Protein AF-A0A699R2J8-F1 (afdb_monomer)

Radius of gyration: 37.72 Å; Cα contacts (8 Å, |Δi|>4): 8; chains: 1; bounding box: 77×51×113 Å

Organism: Tanacetum cinerariifolium (NCBI:txid118510)

Sequence (198 aa):
MALGYQNPLYLKQAQKKQQSLYDGKVLLEKHDPPVVHDSEETLQLAQESRDKMKQMNKEIKPANYTKINHLSGVFVPQTALLREELYFSNNSKTANVSKSFLIPNEDLSDDTTPSVARKFLNEEAAKFVEDFKSLANEADASLAKHKALELEIERLLKVVVSQDIMIIVQNEFVVDTSDLQTELERTKERFENCIIKK

Solvent-accessible surface area (backbone atoms only — not comparable to full-atom values): 12501 Å² total; per-residue (Å²): 137,83,95,66,89,88,50,72,65,59,55,55,52,51,57,71,68,47,83,64,62,53,76,92,81,52,73,58,92,79,73,84,75,77,88,72,84,79,44,72,67,58,55,50,52,55,50,51,54,51,56,52,48,60,62,54,55,77,75,62,74,80,82,64,59,71,62,55,55,56,54,53,71,71,53,75,76,88,79,87,82,61,73,66,63,65,70,64,64,81,79,79,75,97,66,93,72,91,68,71,86,65,73,80,80,71,86,83,83,84,68,102,79,61,63,68,64,52,51,51,52,53,53,55,50,51,52,49,56,50,54,51,53,53,49,5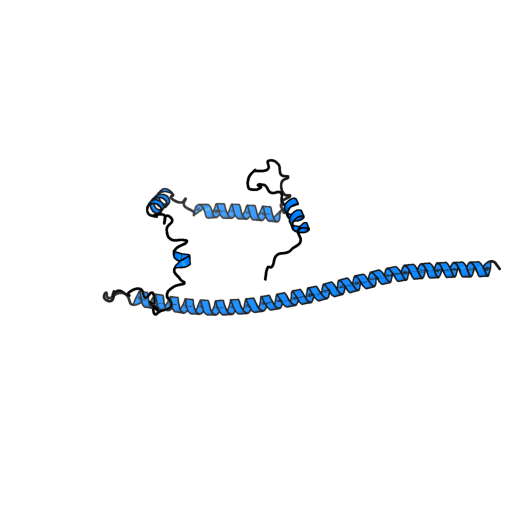0,55,50,50,54,53,51,53,53,52,52,55,54,50,52,53,50,51,54,52,49,52,55,51,51,55,54,49,52,52,52,51,52,56,51,53,53,51,54,53,55,51,51,56,51,52,53,54,50,52,53,52,49,53,53,51,54,56,58,61,74,75,110

pLDDT: mean 73.59, std 16.72, range [37.12, 98.12]

Secondary structure (DSSP, 8-state):
-------HHHHHHHHHHS--SB-SS-B-S--PPP-----HHHHHHHHHHHHHHHHHTTT-PPP-HHHHHHHHHH-----SSSSSHHHHTTSS--SS---------------S--HHHHHHHHHHHHHHHHHHHHHHHHHHHHHHHHHHHHHHHHHHHHHHHHHHHHHHHHHHHHHHHHHHHHHHHHHHHHHHHHHHT-

Mean predicted aligned error: 22.68 Å

Foldseek 3Di:
DDPDPPDVVVVVVVVVVDPPCDPPPDGDPDDDPPPDPPDPVNVVVVVVVVVVVVVCVVPDDDDDVVVVVVVVVVDDPPPDDPDVCVVPVPPPDPDDDPPDPPDPPDPPPDDDPDPPVVVVVVVVVVVVVVVVVVVVVVVVVVVVVVVVVVVVVVVVVVVVVVVVVVVVVVVVVVVVVVVVVVVVVVVVVVVVVVVVVD

Structure (mmCIF, N/CA/C/O backbone):
data_AF-A0A699R2J8-F1
#
_entry.id   AF-A0A699R2J8-F1
#
loop_
_atom_site.group_PDB
_atom_site.id
_atom_site.type_symbol
_atom_site.label_atom_id
_atom_site.label_alt_id
_atom_site.label_comp_id
_atom_site.label_asym_id
_atom_site.label_entity_id
_atom_site.label_seq_id
_atom_site.pdbx_PDB_ins_code
_atom_site.Cartn_x
_atom_site.Cartn_y
_atom_site.Cartn_z
_atom_site.occupancy
_atom_site.B_iso_or_equiv
_atom_site.auth_seq_id
_atom_site.auth_comp_id
_atom_site.auth_asym_id
_atom_site.auth_atom_id
_atom_site.pdbx_PDB_model_num
ATOM 1 N N . MET A 1 1 ? -23.052 1.026 -9.274 1.00 37.12 1 MET A N 1
ATOM 2 C CA . MET A 1 1 ? -22.683 1.007 -7.842 1.00 37.12 1 MET A CA 1
ATOM 3 C C . MET A 1 1 ? -22.103 2.367 -7.496 1.00 37.12 1 MET A C 1
ATOM 5 O O . MET A 1 1 ? -21.014 2.671 -7.957 1.00 37.12 1 MET A O 1
ATOM 9 N N . ALA A 1 2 ? -22.861 3.215 -6.800 1.00 42.09 2 ALA A N 1
ATOM 10 C CA . ALA A 1 2 ? -22.423 4.550 -6.397 1.00 42.09 2 ALA A CA 1
ATOM 11 C C . ALA A 1 2 ? -22.056 4.513 -4.908 1.00 42.09 2 ALA A C 1
ATOM 13 O O . ALA A 1 2 ? -22.933 4.423 -4.053 1.00 42.09 2 ALA A O 1
ATOM 14 N N . LEU A 1 3 ? -20.757 4.527 -4.613 1.00 53.44 3 LEU A N 1
ATOM 15 C CA . LEU A 1 3 ? -20.217 4.666 -3.261 1.00 53.44 3 LEU A CA 1
ATOM 16 C C . LEU A 1 3 ? -20.254 6.149 -2.875 1.00 53.44 3 LEU A C 1
ATOM 18 O O . LEU A 1 3 ? -19.264 6.860 -3.002 1.00 53.44 3 LEU A O 1
ATOM 22 N N . GLY A 1 4 ? -21.423 6.638 -2.472 1.00 48.03 4 GLY A N 1
ATOM 23 C CA . GLY A 1 4 ? -21.593 8.003 -1.983 1.00 48.03 4 GLY A CA 1
ATOM 24 C C . GLY A 1 4 ? -22.250 7.976 -0.617 1.00 48.03 4 GLY A C 1
ATOM 25 O O . GLY A 1 4 ? -23.439 7.691 -0.519 1.00 48.03 4 GLY A O 1
ATOM 26 N N . TYR A 1 5 ? -21.480 8.255 0.436 1.00 51.81 5 TYR A N 1
ATOM 27 C CA . TYR A 1 5 ? -21.994 8.405 1.795 1.00 51.81 5 TYR A CA 1
ATOM 28 C C . TYR A 1 5 ? -23.086 9.481 1.831 1.00 51.81 5 TYR A C 1
ATOM 30 O O . TYR A 1 5 ? -22.816 10.680 1.781 1.00 51.81 5 TYR A O 1
ATOM 38 N N . GLN A 1 6 ? -24.336 9.044 1.944 1.00 59.75 6 GLN A N 1
ATOM 39 C CA . GLN A 1 6 ? -25.495 9.909 2.087 1.00 59.75 6 GLN A CA 1
ATOM 40 C C . GLN A 1 6 ? -25.705 10.230 3.568 1.00 59.75 6 GLN A C 1
ATOM 42 O O . GLN A 1 6 ? -26.666 9.788 4.186 1.00 59.75 6 GLN A O 1
ATOM 47 N N . ASN A 1 7 ? -24.788 10.998 4.161 1.00 60.91 7 ASN A N 1
ATOM 48 C CA . ASN A 1 7 ? -25.068 11.640 5.442 1.00 60.91 7 ASN A CA 1
ATOM 49 C C . ASN A 1 7 ? -24.722 13.140 5.397 1.00 60.91 7 ASN A C 1
ATOM 51 O O . ASN A 1 7 ? -23.595 13.541 5.703 1.00 60.91 7 ASN A O 1
ATOM 55 N N . PRO A 1 8 ? -25.696 13.988 5.007 1.00 64.62 8 PRO A N 1
ATOM 56 C CA . PRO A 1 8 ? -25.512 15.431 4.846 1.00 64.62 8 PRO A CA 1
ATOM 57 C C . PRO A 1 8 ? -25.054 16.146 6.122 1.00 64.62 8 PRO A C 1
ATOM 59 O O . PRO A 1 8 ? -24.468 17.225 6.042 1.00 64.62 8 PRO A O 1
ATOM 62 N N . LEU A 1 9 ? -25.323 15.568 7.299 1.00 72.75 9 LEU A N 1
ATOM 63 C CA . LEU A 1 9 ? -24.974 16.171 8.584 1.00 72.75 9 LEU A CA 1
ATOM 64 C C . LEU A 1 9 ? -23.460 16.188 8.814 1.00 72.75 9 LEU A C 1
ATOM 66 O O . LEU A 1 9 ? -22.914 17.240 9.147 1.00 72.75 9 LEU A O 1
ATOM 70 N N . TYR A 1 10 ? -22.768 15.073 8.559 1.00 66.19 10 TYR A N 1
ATOM 71 C CA . TYR A 1 10 ? -21.314 14.997 8.736 1.00 66.19 10 TYR A CA 1
ATOM 72 C C . TYR A 1 10 ? -20.563 15.868 7.731 1.00 66.19 10 TYR A C 1
ATOM 74 O O . TYR A 1 10 ? -19.586 16.517 8.099 1.00 66.19 10 TYR A O 1
ATOM 82 N N . LEU A 1 11 ? -21.056 15.962 6.491 1.00 65.19 11 LEU A N 1
ATOM 83 C CA . LEU A 1 11 ? -20.478 16.846 5.479 1.00 65.19 11 LEU A CA 1
ATOM 84 C C . LEU A 1 11 ? -20.560 18.316 5.913 1.00 65.19 11 LEU A C 1
ATOM 86 O O . LEU A 1 11 ? -19.555 19.024 5.883 1.00 65.19 11 LEU A O 1
ATOM 90 N N . LYS A 1 12 ? -21.727 18.761 6.398 1.00 67.25 12 LYS A N 1
ATOM 91 C CA . LYS A 1 12 ? -21.898 20.130 6.912 1.00 67.25 12 LYS A CA 1
ATOM 92 C C . LYS A 1 12 ? -21.044 20.399 8.153 1.00 67.25 12 LYS A C 1
ATOM 94 O O . LYS A 1 12 ? -20.578 21.521 8.344 1.00 67.25 12 LYS A O 1
ATOM 99 N N . GLN A 1 13 ? -20.824 19.391 8.995 1.00 68.00 13 GLN A N 1
ATOM 100 C CA . GLN A 1 13 ? -19.977 19.513 10.181 1.00 68.00 13 GLN A CA 1
ATOM 101 C C . GLN A 1 13 ? -18.483 19.575 9.823 1.00 68.00 13 GLN A C 1
ATOM 103 O O . GLN A 1 13 ? -17.755 20.364 10.421 1.00 68.00 13 GLN A O 1
ATOM 108 N N . ALA A 1 14 ? -18.036 18.811 8.822 1.00 62.19 14 ALA A N 1
ATOM 109 C CA . ALA A 1 14 ? -16.673 18.866 8.296 1.00 62.19 14 ALA A CA 1
ATOM 110 C C . ALA A 1 14 ? -16.386 20.200 7.587 1.00 62.19 14 ALA A C 1
ATOM 112 O O . ALA A 1 14 ? -15.350 20.808 7.839 1.00 62.19 14 ALA A O 1
ATOM 113 N N . GLN A 1 15 ? -17.336 20.705 6.792 1.00 63.97 15 GLN A N 1
ATOM 114 C CA . GLN A 1 15 ? -17.244 22.021 6.148 1.00 63.97 15 GLN A CA 1
ATOM 115 C C . GLN A 1 15 ? -17.170 23.167 7.166 1.00 63.97 15 GLN A C 1
ATOM 117 O O . GLN A 1 15 ? -16.378 24.080 6.988 1.00 63.97 15 GLN A O 1
ATOM 122 N N . LYS A 1 16 ? -17.934 23.106 8.270 1.00 64.94 16 LYS A N 1
ATOM 123 C CA . LYS A 1 16 ? -17.818 24.086 9.368 1.00 64.94 16 LYS A CA 1
ATOM 124 C C . LYS A 1 16 ? -16.488 24.006 10.127 1.00 64.94 16 LYS A C 1
ATOM 126 O O . LYS A 1 16 ? -16.073 25.007 10.698 1.00 64.94 16 LYS A O 1
ATOM 131 N N . LYS A 1 17 ? -15.860 22.824 10.195 1.00 63.00 17 LYS A N 1
ATOM 132 C CA . LYS A 1 17 ? -14.561 22.616 10.862 1.00 63.00 17 LYS A CA 1
ATOM 133 C C . LYS A 1 17 ? -13.368 22.964 9.969 1.00 63.00 17 LYS A C 1
ATOM 135 O O . LYS A 1 17 ? -12.302 23.265 10.497 1.00 63.00 17 LYS A O 1
ATOM 140 N N . GLN A 1 18 ? -13.525 22.936 8.646 1.00 59.91 18 GLN A N 1
ATOM 141 C CA . GLN A 1 18 ? -12.534 23.489 7.732 1.00 59.91 18 GLN A CA 1
ATOM 142 C C . GLN A 1 18 ? -12.596 25.015 7.793 1.00 59.91 18 GLN A C 1
ATOM 144 O O . GLN A 1 18 ? -13.544 25.637 7.326 1.00 59.91 18 GLN A O 1
ATOM 149 N N . GLN A 1 19 ? -11.555 25.630 8.346 1.00 61.47 19 GLN A N 1
ATOM 150 C CA . GLN A 1 19 ? -11.290 27.049 8.149 1.00 61.47 19 GLN A CA 1
ATOM 151 C C . GLN A 1 19 ? -10.859 27.231 6.685 1.00 61.47 19 GLN A C 1
ATOM 153 O O . GLN A 1 19 ? -9.675 27.167 6.360 1.00 61.47 19 GLN A O 1
ATOM 158 N N . SER A 1 20 ? -11.818 27.343 5.761 1.00 62.69 20 SER A N 1
ATOM 159 C CA . SER A 1 20 ? -11.506 27.565 4.350 1.00 62.69 20 SER A CA 1
ATOM 160 C C . SER A 1 20 ? -10.882 28.952 4.202 1.00 62.69 20 SER A C 1
ATOM 162 O O . SER A 1 20 ? -11.587 29.957 4.248 1.00 62.69 20 SER A O 1
ATOM 164 N N . LEU A 1 21 ? -9.561 28.996 4.014 1.00 60.62 21 LEU A N 1
ATOM 165 C CA . LEU A 1 21 ? -8.804 30.224 3.736 1.00 60.62 21 LEU A CA 1
ATOM 166 C C . LEU A 1 21 ? -9.337 30.964 2.494 1.00 60.62 21 LEU A C 1
ATOM 168 O O . LEU A 1 21 ? -9.206 32.180 2.356 1.00 60.62 21 LEU A O 1
ATOM 172 N N . TYR A 1 22 ? -9.949 30.211 1.578 1.00 58.69 22 TYR A N 1
ATOM 173 C CA . TYR A 1 22 ? -10.472 30.697 0.314 1.00 58.69 22 TYR A CA 1
ATOM 174 C C . TYR A 1 22 ? -11.683 29.866 -0.119 1.00 58.69 22 TYR A C 1
ATOM 176 O O . TYR A 1 22 ? -11.568 28.653 -0.280 1.00 58.69 22 TYR A O 1
ATOM 184 N N . ASP A 1 23 ? -12.821 30.517 -0.361 1.00 62.88 23 ASP A N 1
ATOM 185 C CA . ASP A 1 23 ? -14.048 29.875 -0.872 1.00 62.88 23 ASP A CA 1
ATOM 186 C C . ASP A 1 23 ? -14.161 29.995 -2.407 1.00 62.88 23 ASP A C 1
ATOM 188 O O . ASP A 1 23 ? -15.216 30.253 -2.981 1.00 62.88 23 ASP A O 1
ATOM 192 N N . GLY A 1 24 ? -13.029 29.957 -3.118 1.00 61.12 24 GLY A N 1
ATOM 193 C CA . GLY A 1 24 ? -13.009 30.050 -4.586 1.00 61.12 24 GLY A CA 1
ATOM 194 C C . GLY A 1 24 ? -13.311 31.441 -5.171 1.00 61.12 24 GLY A C 1
ATOM 195 O O . GLY A 1 24 ? -13.202 31.629 -6.383 1.00 61.12 24 GLY A O 1
ATOM 196 N N . LYS A 1 25 ? -13.699 32.422 -4.342 1.00 64.81 25 LYS A N 1
ATOM 197 C CA . LYS A 1 25 ? -14.050 33.795 -4.761 1.00 64.81 25 LYS A CA 1
ATOM 198 C C . LYS A 1 25 ? -13.415 34.884 -3.895 1.00 64.81 25 LYS A C 1
ATOM 200 O O . LYS A 1 25 ? -13.012 35.910 -4.434 1.00 64.81 25 LYS A O 1
ATOM 205 N N . VAL A 1 26 ? -13.323 34.675 -2.581 1.00 59.34 26 VAL A N 1
ATOM 206 C CA . VAL A 1 26 ? -12.864 35.675 -1.604 1.00 59.34 26 VAL A CA 1
ATOM 207 C C . VAL A 1 26 ? -11.897 35.016 -0.623 1.00 59.34 26 VAL A C 1
ATOM 209 O O . VAL A 1 26 ? -12.176 33.926 -0.121 1.00 59.34 26 VAL A O 1
ATOM 212 N N . LEU A 1 27 ? -10.756 35.669 -0.382 1.00 62.38 27 LEU A N 1
ATOM 213 C CA . LEU A 1 27 ? -9.849 35.321 0.712 1.00 62.38 27 LEU A CA 1
ATOM 214 C C . LEU A 1 27 ? -10.447 35.873 2.005 1.00 62.38 27 LEU A C 1
ATOM 216 O O . LEU A 1 27 ? -10.701 37.073 2.106 1.00 62.38 27 LEU A O 1
ATOM 220 N N . LEU A 1 28 ? -10.716 34.994 2.965 1.00 66.06 28 LEU A N 1
ATOM 221 C CA . LEU A 1 28 ? -11.244 35.388 4.266 1.00 66.06 28 LEU A CA 1
ATOM 222 C C . LEU A 1 28 ? -10.084 35.939 5.111 1.00 66.06 28 LEU A C 1
ATOM 224 O O . LEU A 1 28 ? -9.069 35.288 5.329 1.00 66.06 28 LEU A O 1
ATOM 228 N N . GLU A 1 29 ? -10.213 37.197 5.528 1.00 62.25 29 GLU A N 1
ATOM 229 C CA . GLU A 1 29 ? -9.101 38.005 6.049 1.00 62.25 29 GLU A CA 1
ATOM 230 C C . GLU A 1 29 ? -8.654 37.614 7.469 1.00 62.25 29 GLU A C 1
ATOM 232 O O . GLU A 1 29 ? -7.553 37.965 7.890 1.00 62.25 29 GLU A O 1
ATOM 237 N N . LYS A 1 30 ? -9.480 36.884 8.231 1.00 61.09 30 LYS A N 1
ATOM 238 C CA . LYS A 1 30 ? -9.161 36.496 9.612 1.00 61.09 30 LYS A CA 1
ATOM 239 C C . LYS A 1 30 ? -9.516 35.040 9.871 1.00 61.09 30 LYS A C 1
ATOM 241 O O . LYS A 1 30 ? -10.689 34.678 9.917 1.00 61.09 30 LYS A O 1
ATOM 246 N N . HIS A 1 31 ? -8.481 34.239 10.086 1.00 62.41 31 HIS A N 1
ATOM 247 C CA . HIS A 1 31 ? -8.576 32.875 10.581 1.00 62.41 31 HIS A CA 1
ATOM 248 C C . HIS A 1 31 ? -7.724 32.755 11.837 1.00 62.41 31 HIS A C 1
ATOM 250 O O . HIS A 1 31 ? -6.606 33.272 11.872 1.00 62.41 31 HIS A O 1
ATOM 256 N N . ASP A 1 32 ? -8.246 32.065 12.848 1.00 62.44 32 ASP A N 1
ATOM 257 C CA . ASP A 1 32 ? -7.416 31.621 13.960 1.00 62.44 32 ASP A CA 1
ATOM 258 C C . ASP A 1 32 ? -6.380 30.643 13.397 1.00 62.44 32 ASP A C 1
ATOM 260 O O . ASP A 1 32 ? -6.782 29.693 12.718 1.00 62.44 32 ASP A O 1
ATOM 264 N N . PRO A 1 33 ? -5.070 30.862 13.621 1.00 65.31 33 PRO A N 1
ATOM 265 C CA . PRO A 1 33 ? -4.052 29.940 13.153 1.00 65.31 33 PRO A CA 1
ATOM 266 C C . PRO A 1 33 ? -4.392 28.523 13.625 1.00 65.31 33 PRO A C 1
ATOM 268 O O . PRO A 1 33 ? -4.741 28.351 14.799 1.00 65.31 33 PRO A O 1
ATOM 271 N N . PRO A 1 34 ? -4.310 27.505 12.749 1.00 64.81 34 PRO A N 1
ATOM 272 C CA . PRO A 1 34 ? -4.468 26.134 13.195 1.00 64.81 34 PRO A CA 1
ATOM 273 C C . PRO A 1 34 ?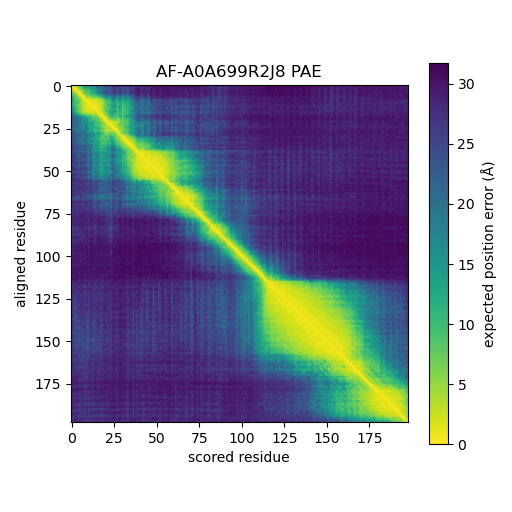 -3.460 25.887 14.317 1.00 64.81 34 PRO A C 1
ATOM 275 O O . PRO A 1 34 ? -2.294 26.269 14.205 1.00 64.81 34 PRO A O 1
ATOM 278 N N . VAL A 1 35 ? -3.918 25.284 15.414 1.00 62.59 35 VAL A N 1
ATOM 279 C CA . VAL A 1 35 ? -3.033 24.863 16.502 1.00 62.59 35 VAL A CA 1
ATOM 280 C C . VAL A 1 35 ? -2.150 23.751 15.944 1.00 62.59 35 VAL A C 1
ATOM 282 O O . VAL A 1 35 ? -2.555 22.594 15.863 1.00 62.59 35 VAL A O 1
ATOM 285 N N . VAL A 1 36 ? -0.964 24.131 15.475 1.00 64.75 36 VAL A N 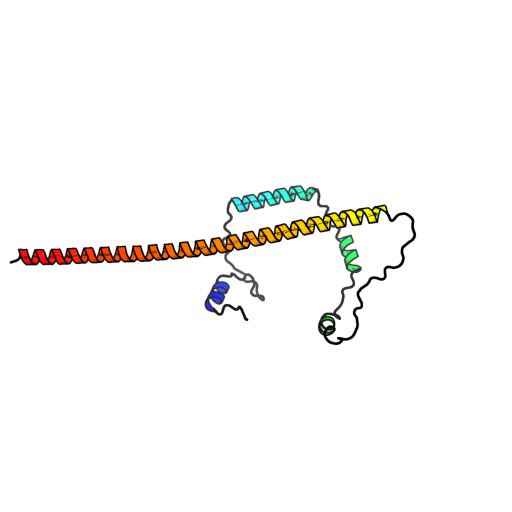1
ATOM 286 C CA . VAL A 1 36 ? 0.087 23.204 15.069 1.00 64.75 36 VAL A CA 1
ATOM 287 C C . VAL A 1 36 ? 0.833 22.822 16.338 1.00 64.75 36 VAL A C 1
ATOM 289 O O . VAL A 1 36 ? 1.400 23.672 17.022 1.00 64.75 36 VAL A O 1
ATOM 292 N N . HIS A 1 37 ? 0.774 21.544 16.700 1.00 66.25 37 HIS A N 1
ATOM 293 C CA . HIS A 1 37 ? 1.567 21.023 17.803 1.00 66.25 37 HIS A CA 1
ATOM 294 C C . HIS A 1 37 ? 3.003 20.830 17.314 1.00 66.25 37 HIS A C 1
ATOM 296 O O . HIS A 1 37 ? 3.339 19.783 16.764 1.00 66.25 37 HIS A O 1
ATOM 302 N N . ASP A 1 38 ? 3.838 21.850 17.501 1.00 65.25 38 ASP A N 1
ATOM 303 C CA . ASP A 1 38 ? 5.279 21.750 17.288 1.00 65.25 38 ASP A CA 1
ATOM 304 C C . ASP A 1 38 ? 5.876 20.895 18.412 1.00 65.25 38 ASP A C 1
ATOM 306 O O . ASP A 1 38 ? 6.263 21.395 19.469 1.00 65.25 38 ASP A O 1
ATOM 310 N N . SER A 1 39 ? 5.900 19.575 18.220 1.00 81.31 39 SER A N 1
ATOM 311 C CA . SER A 1 39 ? 6.698 18.710 19.083 1.00 81.31 39 SER A CA 1
ATOM 312 C C . SER A 1 39 ? 8.182 19.026 18.881 1.00 81.31 39 SER A C 1
ATOM 314 O O . SER A 1 39 ? 8.619 19.362 17.776 1.00 81.31 39 SER A O 1
ATOM 316 N N . GLU A 1 40 ? 8.973 18.893 19.945 1.00 83.88 40 GLU A N 1
ATOM 317 C CA . GLU A 1 40 ? 10.426 19.103 19.910 1.00 83.88 40 GLU A CA 1
ATOM 318 C C . GLU A 1 40 ? 11.098 18.265 18.806 1.00 83.88 40 GLU A C 1
ATOM 320 O O . GLU A 1 40 ? 11.947 18.763 18.066 1.00 83.88 40 GLU A O 1
ATOM 325 N N . GLU A 1 41 ? 10.613 17.037 18.601 1.00 83.88 41 GLU A N 1
ATOM 326 C CA . GLU A 1 41 ? 11.056 16.133 17.535 1.00 83.88 41 GLU A CA 1
ATOM 327 C C . GLU A 1 41 ? 10.830 16.707 16.124 1.00 83.88 41 GLU A C 1
ATOM 329 O O . GLU A 1 41 ? 11.702 16.604 15.259 1.00 83.88 41 GLU A O 1
ATOM 334 N N . THR A 1 42 ? 9.689 17.364 15.881 1.00 84.38 42 THR A N 1
ATOM 335 C CA . THR A 1 42 ? 9.366 17.963 14.573 1.00 84.38 42 THR A CA 1
ATOM 336 C C . THR A 1 42 ? 10.290 19.141 14.264 1.00 84.38 42 THR A C 1
ATOM 338 O O . THR A 1 42 ? 10.773 19.287 13.137 1.00 84.38 42 THR A O 1
ATOM 341 N N . LEU A 1 43 ? 10.581 19.967 15.274 1.00 86.69 43 LEU A N 1
ATOM 342 C CA . LEU A 1 43 ? 11.510 21.090 15.144 1.00 86.69 43 LEU A CA 1
ATOM 343 C C . LEU A 1 43 ? 12.945 20.611 14.899 1.00 86.69 43 LEU A C 1
ATOM 345 O O . LEU A 1 43 ? 13.646 21.179 14.056 1.00 86.69 43 LEU A O 1
ATOM 349 N N . GLN A 1 44 ? 13.363 19.542 15.579 1.00 89.75 44 GLN A N 1
ATOM 350 C CA . GLN A 1 44 ? 14.683 18.945 15.401 1.00 89.75 44 GLN A CA 1
ATOM 351 C C . GLN A 1 44 ? 14.861 18.375 13.986 1.00 89.75 44 GLN A C 1
ATOM 353 O O . GLN A 1 44 ? 15.855 18.685 13.325 1.00 89.75 44 GLN A O 1
ATOM 358 N N . LEU A 1 45 ? 13.871 17.634 13.476 1.00 89.50 45 LEU A N 1
ATOM 359 C CA . LEU A 1 45 ? 13.887 17.086 12.116 1.00 89.50 45 LEU A CA 1
ATOM 360 C C . LEU A 1 45 ? 13.928 18.195 11.050 1.00 89.50 45 LEU A C 1
ATOM 362 O O . LEU A 1 45 ? 14.675 18.113 10.070 1.00 89.50 45 LEU A O 1
ATOM 366 N N . ALA A 1 46 ? 13.147 19.262 11.242 1.00 88.19 46 ALA A N 1
ATOM 367 C CA . ALA A 1 46 ? 13.146 20.409 10.338 1.00 88.19 46 ALA A CA 1
ATOM 368 C C . ALA A 1 46 ? 14.516 21.109 10.301 1.00 88.19 46 ALA A C 1
ATOM 370 O O . ALA A 1 46 ? 14.972 21.532 9.232 1.00 88.19 46 ALA A O 1
ATOM 371 N N . GLN A 1 47 ? 15.186 21.215 11.452 1.00 91.69 47 GLN A N 1
ATOM 372 C CA . GLN A 1 47 ? 16.514 21.809 11.546 1.00 91.69 47 GLN A CA 1
ATOM 373 C C . GLN A 1 47 ? 17.580 20.925 10.878 1.00 91.69 47 GLN A C 1
ATOM 375 O O . GLN A 1 47 ? 18.353 21.426 10.059 1.00 91.69 47 GLN A O 1
ATOM 380 N N . GLU A 1 48 ? 17.552 19.612 11.117 1.00 94.25 48 GLU A N 1
ATOM 381 C CA . GLU A 1 48 ? 18.435 18.643 10.455 1.00 94.25 48 GLU A CA 1
ATOM 382 C C . GLU A 1 48 ? 18.280 18.691 8.925 1.00 94.25 48 GLU A C 1
ATOM 384 O O . GLU A 1 48 ? 19.266 18.783 8.188 1.00 94.25 48 GLU A O 1
ATOM 389 N N . SER A 1 49 ? 17.037 18.717 8.428 1.00 93.25 49 SER A N 1
ATOM 390 C CA . SER A 1 49 ? 16.755 18.827 6.993 1.00 93.25 49 SER A CA 1
ATOM 391 C C . SER A 1 49 ? 17.341 20.105 6.383 1.00 93.25 49 SER A C 1
ATOM 393 O O . SER A 1 49 ? 17.846 20.076 5.257 1.00 93.25 49 SER A O 1
ATOM 395 N N . ARG A 1 50 ? 17.279 21.239 7.094 1.00 91.62 50 ARG A N 1
ATOM 396 C CA . ARG A 1 50 ? 17.857 22.509 6.623 1.00 91.62 50 ARG A CA 1
ATOM 397 C C . ARG A 1 50 ? 19.375 22.447 6.549 1.00 91.62 50 ARG A C 1
ATOM 399 O O . ARG A 1 50 ? 19.950 22.937 5.576 1.00 91.62 50 ARG A O 1
ATOM 406 N N . ASP A 1 51 ? 20.021 21.857 7.546 1.00 92.12 51 ASP A N 1
ATOM 407 C CA . ASP A 1 51 ? 21.480 21.767 7.584 1.00 92.12 51 ASP A CA 1
ATOM 408 C C . ASP A 1 51 ? 22.005 20.792 6.519 1.00 92.12 51 ASP A C 1
ATOM 410 O O . ASP A 1 51 ? 22.966 21.108 5.809 1.00 92.12 51 ASP A O 1
ATOM 414 N N . LYS A 1 52 ? 21.278 19.694 6.272 1.00 89.31 52 LYS A N 1
ATOM 415 C CA . LYS A 1 52 ? 21.537 18.769 5.159 1.00 89.31 52 LYS A CA 1
ATOM 416 C C . LYS A 1 52 ? 21.370 19.440 3.791 1.00 89.31 52 LYS A C 1
ATOM 418 O O . LYS A 1 52 ? 22.226 19.291 2.919 1.00 89.31 52 LYS A O 1
ATOM 423 N N . MET A 1 53 ? 20.323 20.249 3.608 1.00 85.69 53 MET A N 1
ATOM 424 C CA . MET A 1 53 ? 20.120 21.016 2.372 1.00 85.69 53 MET A CA 1
ATOM 425 C C . MET A 1 53 ? 21.250 22.030 2.140 1.00 85.69 53 MET A C 1
ATOM 427 O O . MET A 1 53 ? 21.775 22.129 1.032 1.00 85.69 53 MET A O 1
ATOM 431 N N . LYS A 1 54 ? 21.690 22.747 3.183 1.00 85.31 54 LYS A N 1
ATOM 432 C CA . LYS A 1 54 ? 22.836 23.670 3.091 1.00 85.31 54 LYS A CA 1
ATOM 433 C C . LYS A 1 54 ? 24.136 22.959 2.712 1.00 85.31 54 LYS A C 1
ATOM 435 O O . LYS A 1 54 ? 24.944 23.538 1.988 1.00 85.31 54 LYS A O 1
ATOM 440 N N . GLN A 1 55 ? 24.342 21.727 3.178 1.00 84.25 55 GLN A N 1
ATOM 441 C CA . GLN A 1 55 ? 25.502 20.917 2.806 1.00 84.25 55 GLN A CA 1
ATOM 442 C C . GLN A 1 55 ? 25.473 20.534 1.319 1.00 84.25 55 GLN A C 1
ATOM 444 O O . GLN A 1 55 ? 26.478 20.717 0.633 1.00 84.25 55 GLN A O 1
ATOM 449 N N . MET A 1 56 ? 24.322 20.081 0.810 1.00 75.50 56 MET A N 1
ATOM 450 C CA . MET A 1 56 ? 24.148 19.703 -0.601 1.00 75.50 56 MET A CA 1
ATOM 451 C C . MET A 1 56 ? 24.174 20.901 -1.564 1.00 75.50 56 MET A C 1
ATOM 453 O O . MET A 1 56 ? 24.627 20.778 -2.701 1.00 75.50 56 MET A O 1
ATOM 457 N N . ASN A 1 57 ? 23.759 22.089 -1.114 1.00 67.81 57 ASN A N 1
ATOM 458 C CA . ASN A 1 57 ? 23.743 23.305 -1.936 1.00 67.81 57 ASN A CA 1
ATOM 459 C C . ASN A 1 57 ? 25.135 23.778 -2.398 1.00 67.81 57 ASN A C 1
ATOM 461 O O . ASN A 1 57 ? 25.215 24.638 -3.270 1.00 67.81 57 ASN A O 1
ATOM 465 N N . LYS A 1 58 ? 26.235 23.227 -1.863 1.00 69.38 58 LYS A N 1
ATOM 466 C CA . LYS A 1 58 ? 27.592 23.497 -2.373 1.00 69.38 58 LYS A CA 1
ATOM 467 C C . LYS A 1 58 ? 27.848 22.868 -3.751 1.00 69.38 58 LYS A C 1
ATOM 469 O O . LYS A 1 58 ? 28.713 23.351 -4.475 1.00 69.38 58 LYS A O 1
ATOM 474 N N . GLU A 1 59 ? 27.108 21.821 -4.119 1.00 64.00 59 GLU A N 1
ATOM 475 C CA . GLU A 1 59 ? 27.291 21.084 -5.381 1.00 64.00 59 GLU A CA 1
ATOM 476 C C . GLU A 1 59 ? 26.275 21.470 -6.469 1.00 64.00 59 GLU A C 1
ATOM 478 O O . GLU A 1 59 ? 26.502 21.224 -7.656 1.00 64.00 59 GLU A O 1
ATOM 483 N N . ILE A 1 60 ? 25.167 22.122 -6.100 1.00 73.38 60 ILE A N 1
ATOM 484 C CA . ILE A 1 60 ? 24.096 22.482 -7.034 1.00 73.38 60 ILE A CA 1
ATOM 485 C C . ILE A 1 60 ? 24.443 23.801 -7.728 1.00 73.38 60 ILE A C 1
ATOM 487 O O . ILE A 1 60 ? 24.315 24.889 -7.166 1.00 73.38 60 ILE A O 1
ATOM 491 N N . LYS A 1 61 ? 24.864 23.717 -8.992 1.00 78.25 61 LYS A N 1
ATOM 492 C CA . LYS A 1 61 ? 25.013 24.903 -9.845 1.00 78.25 61 LYS A CA 1
ATOM 493 C C . LYS A 1 61 ? 23.625 25.496 -10.137 1.00 78.25 61 LYS A C 1
ATOM 495 O O . LYS A 1 61 ? 22.719 24.735 -10.483 1.00 78.25 61 LYS A O 1
ATOM 500 N N . PRO A 1 62 ? 23.442 26.827 -10.055 1.00 78.00 62 PRO A N 1
ATOM 501 C CA . PRO A 1 62 ? 22.170 27.451 -10.396 1.00 78.00 62 PRO A CA 1
ATOM 502 C C . PRO A 1 62 ? 21.803 27.152 -11.854 1.00 78.00 62 PRO A C 1
ATOM 504 O O . PRO A 1 62 ? 22.650 27.216 -12.751 1.00 78.00 62 PRO A O 1
ATOM 507 N N . ALA A 1 63 ? 20.534 26.812 -12.089 1.00 81.94 63 ALA A N 1
ATOM 508 C CA . ALA A 1 63 ? 20.031 26.516 -13.424 1.00 81.94 63 ALA A CA 1
ATOM 509 C C . ALA A 1 63 ? 20.198 27.734 -14.351 1.00 81.94 63 ALA A C 1
ATOM 511 O O . ALA A 1 63 ? 19.846 28.861 -14.000 1.00 81.94 63 ALA A O 1
ATOM 512 N N . ASN A 1 64 ? 20.733 27.512 -15.555 1.00 86.38 64 ASN A N 1
ATOM 513 C CA . ASN A 1 64 ? 20.882 28.565 -16.557 1.00 86.38 64 ASN A CA 1
ATOM 514 C C . ASN A 1 64 ? 19.564 28.732 -17.327 1.00 86.38 64 ASN A C 1
ATOM 516 O O . ASN A 1 64 ? 19.323 28.066 -18.337 1.00 86.38 64 ASN A O 1
ATOM 520 N N . TYR A 1 65 ? 18.721 29.640 -16.842 1.00 75.88 65 TYR A N 1
ATOM 521 C CA . TYR A 1 65 ? 17.418 29.927 -17.439 1.00 75.88 65 TYR A CA 1
ATOM 522 C C . TYR A 1 65 ? 17.503 30.474 -18.870 1.00 75.88 65 TYR A C 1
ATOM 524 O O . TYR A 1 65 ? 16.574 30.274 -19.643 1.00 75.88 65 TYR A O 1
ATOM 532 N N . THR A 1 66 ? 18.625 31.072 -19.284 1.00 83.38 66 THR A N 1
ATOM 533 C CA . THR A 1 66 ? 18.827 31.520 -20.673 1.00 83.38 66 THR A CA 1
ATOM 534 C C . THR A 1 66 ? 18.801 30.346 -21.654 1.00 83.38 66 THR A C 1
ATOM 536 O O . THR A 1 66 ? 18.183 30.439 -22.711 1.00 83.38 66 THR A O 1
ATOM 539 N N . LYS A 1 67 ? 19.414 29.209 -21.294 1.00 79.38 67 LYS A N 1
ATOM 540 C CA . LYS A 1 67 ? 19.389 27.987 -22.120 1.00 79.38 67 LYS A CA 1
ATOM 541 C C . LYS A 1 67 ? 18.011 27.324 -22.129 1.00 79.38 67 LYS A C 1
ATOM 543 O O . LYS A 1 67 ? 17.556 26.886 -23.180 1.00 79.38 67 LYS A O 1
ATOM 548 N N . ILE A 1 68 ? 17.346 27.279 -20.973 1.00 79.31 68 ILE A N 1
ATOM 549 C CA . ILE A 1 68 ? 16.007 26.683 -20.827 1.00 79.31 68 ILE A CA 1
ATOM 550 C C . ILE A 1 68 ? 14.976 27.472 -21.647 1.00 79.31 68 ILE A C 1
ATOM 552 O O . ILE A 1 68 ? 14.188 26.883 -22.381 1.00 79.31 68 ILE A O 1
ATOM 556 N N . ASN A 1 69 ? 15.039 28.803 -21.598 1.00 75.56 69 ASN A N 1
ATOM 557 C CA . ASN A 1 69 ? 14.132 29.674 -22.345 1.00 75.56 69 ASN A CA 1
ATOM 558 C C . ASN A 1 69 ? 14.392 29.645 -23.861 1.00 75.56 69 ASN A C 1
ATOM 560 O O . ASN A 1 69 ? 13.475 29.856 -24.647 1.00 75.56 69 ASN A O 1
ATOM 564 N N . HIS A 1 70 ? 15.622 29.350 -24.297 1.00 77.12 70 HIS A N 1
ATOM 565 C CA . HIS A 1 70 ? 15.897 29.126 -25.718 1.00 77.12 70 HIS A CA 1
ATOM 566 C C . HIS A 1 70 ? 15.258 27.813 -26.216 1.00 77.12 70 HIS A C 1
ATOM 568 O O . HIS A 1 70 ? 14.761 27.758 -27.340 1.00 77.12 70 HIS A O 1
ATOM 574 N N . LEU A 1 71 ? 15.238 26.762 -25.390 1.00 74.88 71 LEU A N 1
ATOM 575 C CA . LEU A 1 71 ? 14.628 25.470 -25.729 1.00 74.88 71 LEU A CA 1
ATOM 576 C C . LEU A 1 71 ? 13.096 25.541 -25.794 1.00 74.88 71 LEU A C 1
ATOM 578 O O . LEU A 1 71 ? 12.496 24.894 -26.650 1.00 74.88 71 LEU A O 1
ATOM 582 N N . SER A 1 72 ? 12.454 26.352 -24.948 1.00 67.75 72 SER A N 1
ATOM 583 C CA . SER A 1 72 ? 10.996 26.528 -24.988 1.00 67.75 72 SER A CA 1
ATOM 584 C C . SER A 1 72 ? 10.508 27.283 -26.229 1.00 67.75 72 SER A C 1
ATOM 586 O O . SER A 1 72 ? 9.391 27.039 -26.670 1.00 67.75 72 SER A O 1
ATOM 588 N N . GLY A 1 73 ? 11.344 28.126 -26.849 1.00 64.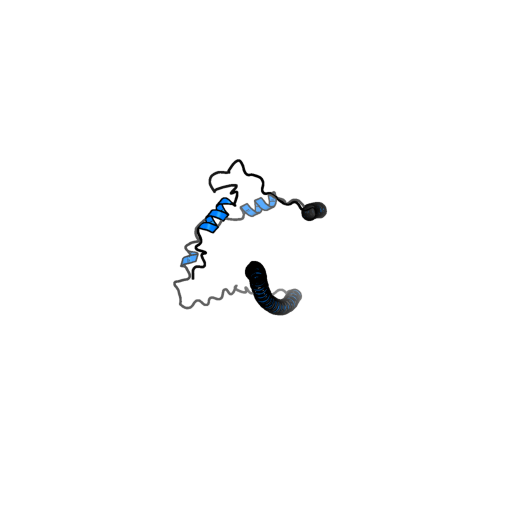69 73 GLY A N 1
ATOM 589 C CA . GLY A 1 73 ? 11.043 28.760 -28.140 1.00 64.69 73 GLY A CA 1
ATOM 590 C C . GLY A 1 73 ? 11.073 27.802 -29.341 1.00 64.69 73 GLY A C 1
ATOM 591 O O . GLY A 1 73 ? 10.466 28.093 -30.366 1.00 64.69 73 GLY A O 1
ATOM 592 N N . VAL A 1 74 ? 11.748 26.650 -29.216 1.00 65.69 74 VAL A N 1
ATOM 593 C CA . VAL A 1 74 ? 11.721 25.554 -30.210 1.00 65.69 74 VAL A CA 1
ATOM 594 C C . VAL A 1 74 ? 10.457 24.702 -30.050 1.00 65.69 74 VAL A C 1
ATOM 596 O O . VAL A 1 74 ? 10.052 23.985 -30.965 1.00 65.69 74 VAL A O 1
ATOM 599 N N . PHE A 1 75 ? 9.809 24.788 -28.888 1.00 67.56 75 PHE A N 1
ATOM 600 C CA . PHE A 1 75 ? 8.591 24.054 -28.604 1.00 67.56 75 PHE A CA 1
ATOM 601 C C . PHE A 1 75 ? 7.399 24.777 -29.233 1.00 67.56 75 PHE A C 1
ATOM 603 O O . PHE A 1 75 ? 6.883 25.755 -28.700 1.00 67.56 75 PHE A O 1
ATOM 610 N N . VAL A 1 76 ? 6.952 24.282 -30.387 1.00 67.56 76 VAL A N 1
ATOM 611 C CA . VAL A 1 76 ? 5.669 24.676 -30.975 1.00 67.56 76 VAL A CA 1
ATOM 612 C C . VAL A 1 76 ? 4.566 24.160 -30.044 1.00 67.56 76 VAL A C 1
ATOM 614 O O . VAL A 1 76 ? 4.438 22.941 -29.894 1.00 67.56 76 VAL A O 1
ATOM 617 N N . PRO A 1 77 ? 3.758 25.022 -29.396 1.00 58.50 77 PRO A N 1
ATOM 618 C CA . PRO A 1 77 ? 2.602 24.540 -28.660 1.00 58.50 77 PRO A CA 1
ATOM 619 C C . PRO A 1 77 ? 1.670 23.870 -29.669 1.00 58.50 77 PRO A C 1
ATOM 621 O O . PRO A 1 77 ? 1.311 24.485 -30.672 1.00 58.50 77 PRO A O 1
ATOM 624 N N . GLN A 1 78 ? 1.270 22.622 -29.425 1.00 55.78 78 GLN A N 1
ATOM 625 C CA . GLN A 1 78 ? 0.163 22.020 -30.166 1.00 55.78 78 GLN A CA 1
ATOM 626 C C . GLN A 1 78 ? -1.108 22.800 -29.820 1.00 55.78 78 GLN A C 1
ATOM 628 O O . GLN A 1 78 ? -1.790 22.529 -28.831 1.00 55.78 78 GLN A O 1
ATOM 633 N N . THR A 1 79 ? -1.400 23.830 -30.607 1.00 55.41 79 THR A N 1
ATOM 634 C CA . THR A 1 79 ? -2.621 24.612 -30.494 1.00 55.41 79 THR A CA 1
ATOM 635 C C . THR A 1 79 ? -3.797 23.789 -31.027 1.00 55.41 79 THR A C 1
ATOM 637 O O . THR A 1 79 ? -4.006 23.622 -32.222 1.00 55.41 79 THR A O 1
ATOM 640 N N . ALA A 1 80 ? -4.582 23.276 -30.082 1.00 53.97 80 ALA A N 1
ATOM 641 C CA . ALA A 1 80 ? -6.045 23.214 -30.124 1.00 53.97 80 ALA A CA 1
ATOM 642 C C . ALA A 1 80 ? -6.796 22.298 -31.122 1.00 53.97 80 ALA A C 1
ATOM 644 O O . ALA A 1 80 ? -8.020 22.352 -31.100 1.00 53.97 80 ALA A O 1
ATOM 645 N N . LEU A 1 81 ? -6.170 21.423 -31.920 1.00 54.41 81 LEU A N 1
ATOM 646 C CA . LEU A 1 81 ? -6.922 20.599 -32.900 1.00 54.41 81 LEU A CA 1
ATOM 647 C C . LEU A 1 81 ? -6.891 19.071 -32.718 1.00 54.41 81 LEU A C 1
ATOM 649 O O . LEU A 1 81 ? -7.081 18.361 -33.691 1.00 54.41 81 LEU A O 1
ATOM 653 N N . LEU A 1 82 ? -6.675 18.513 -31.519 1.00 57.97 82 LEU A N 1
ATOM 654 C CA . LEU A 1 82 ? -6.574 17.041 -31.385 1.00 57.97 82 LEU A CA 1
ATOM 655 C C . LEU A 1 82 ? -7.106 16.432 -30.073 1.00 57.97 82 LEU A C 1
ATOM 657 O O . LEU A 1 82 ? -6.738 15.308 -29.747 1.00 57.97 82 LEU A O 1
ATOM 661 N N . ARG A 1 83 ? -7.958 17.108 -29.284 1.00 53.56 83 ARG A N 1
ATOM 662 C CA . ARG A 1 83 ? -8.510 16.474 -28.059 1.00 53.56 83 ARG A CA 1
ATOM 663 C C . ARG A 1 83 ? -9.852 15.773 -28.274 1.00 53.56 83 ARG A C 1
ATOM 665 O O . ARG A 1 83 ? -10.048 14.694 -27.728 1.00 53.56 83 ARG A O 1
ATOM 672 N N . GLU A 1 84 ? -10.747 16.347 -29.075 1.00 54.06 84 GLU A N 1
ATOM 673 C CA . GLU A 1 84 ? -12.055 15.739 -29.368 1.00 54.06 84 GLU A CA 1
ATOM 674 C C . GLU A 1 84 ? -11.993 14.773 -30.561 1.00 54.06 84 GLU A C 1
ATOM 676 O O . GLU A 1 84 ? -12.538 13.676 -30.476 1.00 54.06 84 GLU A O 1
ATOM 681 N N . GLU A 1 85 ? -11.243 15.088 -31.625 1.00 56.47 85 GLU A N 1
ATOM 682 C CA . GLU A 1 85 ? -11.109 14.191 -32.790 1.00 56.47 85 GLU A CA 1
ATOM 683 C C . GLU A 1 85 ? -10.436 12.849 -32.445 1.00 56.47 85 GLU A C 1
ATOM 685 O O . GLU A 1 85 ? -10.842 11.793 -32.932 1.00 56.47 85 GLU A O 1
ATOM 690 N N . LEU A 1 86 ? -9.460 12.864 -31.532 1.00 56.97 86 LEU A N 1
ATOM 691 C CA . LEU A 1 86 ? -8.745 11.665 -31.073 1.00 56.97 86 LEU A CA 1
ATOM 692 C C . LEU A 1 86 ? -9.639 10.765 -30.198 1.00 56.97 86 LEU A C 1
ATOM 694 O O . LEU A 1 86 ? -9.451 9.550 -30.160 1.00 56.97 86 LEU A O 1
ATOM 698 N N . TYR A 1 87 ? -10.649 11.344 -29.538 1.00 54.81 87 TYR A N 1
ATOM 699 C CA . TYR A 1 87 ? -11.602 10.607 -28.705 1.00 54.81 87 TYR A CA 1
ATOM 700 C C . TYR A 1 87 ? -12.637 9.835 -29.543 1.00 54.81 87 TYR A C 1
ATOM 702 O O . TYR A 1 87 ? -13.047 8.743 -29.155 1.00 54.81 87 TYR A O 1
ATOM 710 N N . PHE A 1 88 ? -13.021 10.353 -30.719 1.00 47.31 88 PHE A N 1
ATOM 711 C CA . PHE A 1 88 ? -14.022 9.728 -31.599 1.00 47.31 88 PHE A CA 1
ATOM 712 C C . PHE A 1 88 ? -13.438 8.855 -32.727 1.00 47.31 88 PHE A C 1
ATOM 714 O O . PHE A 1 88 ? -14.175 8.086 -33.347 1.00 47.31 88 PHE A O 1
ATOM 721 N N . SER A 1 89 ? -12.126 8.911 -32.988 1.00 54.12 89 SER A N 1
ATOM 722 C CA . SER A 1 89 ? -11.499 8.186 -34.109 1.00 54.12 89 SER A CA 1
ATOM 723 C C . SER A 1 89 ? -11.384 6.662 -33.925 1.00 54.12 89 SER A C 1
ATOM 725 O O . SER A 1 89 ? -11.098 5.962 -34.896 1.00 54.12 89 SER A O 1
ATOM 727 N N . ASN A 1 90 ? -11.609 6.111 -32.728 1.00 55.50 90 ASN A N 1
ATOM 728 C CA . ASN A 1 90 ? -11.311 4.696 -32.449 1.00 55.50 90 ASN A CA 1
ATOM 729 C C . ASN A 1 90 ? -12.503 3.737 -32.606 1.00 55.50 90 ASN A C 1
ATOM 731 O O . ASN A 1 90 ? -12.359 2.538 -32.376 1.00 55.50 90 ASN A O 1
ATOM 735 N N . ASN A 1 91 ? -13.671 4.231 -33.031 1.00 48.19 91 ASN A N 1
ATOM 736 C CA . ASN A 1 91 ? -14.912 3.451 -32.931 1.00 48.19 91 ASN A CA 1
ATOM 737 C C . ASN A 1 91 ? -15.500 3.062 -34.298 1.00 48.19 91 ASN A C 1
ATOM 739 O O . ASN A 1 91 ? -16.495 2.344 -34.352 1.00 48.19 91 ASN A O 1
ATOM 743 N N . SER A 1 92 ? -14.905 3.505 -35.412 1.00 54.25 92 SER A N 1
ATOM 744 C CA . SER A 1 92 ? -15.373 3.155 -36.760 1.00 54.25 92 SER A CA 1
ATOM 745 C C . SER A 1 92 ? -14.221 2.776 -37.690 1.00 54.25 92 SER A C 1
ATOM 747 O O . SER A 1 92 ? -13.804 3.559 -38.536 1.00 54.25 92 SER A O 1
ATOM 749 N N . LYS A 1 93 ? -13.702 1.552 -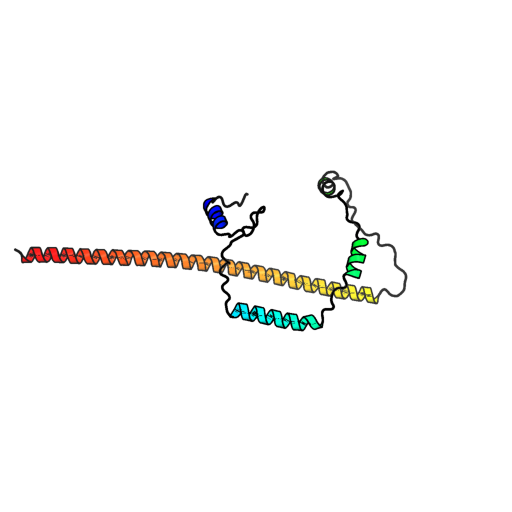37.519 1.00 47.62 93 LYS A N 1
ATOM 750 C CA . LYS A 1 93 ? -13.182 0.672 -38.591 1.00 47.62 93 LYS A CA 1
ATOM 751 C C . LYS A 1 93 ? -12.629 -0.622 -37.989 1.00 47.62 93 LYS A C 1
ATOM 753 O O . LYS A 1 93 ? -11.430 -0.841 -37.872 1.00 47.62 93 LYS A O 1
ATOM 758 N N . THR A 1 94 ? -13.544 -1.518 -37.644 1.00 48.09 94 THR A N 1
ATOM 759 C CA . THR A 1 94 ? -13.298 -2.960 -37.575 1.00 48.09 94 THR A CA 1
ATOM 760 C C . THR A 1 94 ? -13.266 -3.528 -38.993 1.00 48.09 94 THR A C 1
ATOM 762 O O . THR A 1 94 ? -14.237 -4.090 -39.483 1.00 48.09 94 THR A O 1
ATOM 765 N N . ALA A 1 95 ? -12.138 -3.360 -39.673 1.00 44.41 95 ALA A N 1
ATOM 766 C CA . ALA A 1 95 ? -11.702 -4.245 -40.744 1.00 44.41 95 ALA A CA 1
ATOM 767 C C . ALA A 1 95 ? -10.193 -4.042 -40.918 1.00 44.41 95 ALA A C 1
ATOM 769 O O . ALA A 1 95 ? -9.728 -2.924 -41.110 1.00 44.41 95 ALA A O 1
ATOM 770 N N . ASN A 1 96 ? -9.448 -5.137 -40.761 1.00 53.22 96 ASN A N 1
ATOM 771 C CA . ASN A 1 96 ? -8.109 -5.384 -41.300 1.00 53.22 96 ASN A CA 1
ATOM 772 C C . ASN A 1 96 ? -7.057 -4.255 -41.282 1.00 53.22 96 ASN A C 1
ATOM 774 O O . ASN A 1 96 ? -6.473 -3.949 -42.316 1.00 53.22 96 ASN A O 1
ATOM 778 N N . VAL A 1 97 ? -6.669 -3.742 -40.112 1.00 39.75 97 VAL A N 1
ATOM 779 C CA . VAL A 1 97 ? -5.354 -3.087 -39.984 1.00 39.75 97 VAL A CA 1
ATOM 780 C C . VAL A 1 97 ? -4.683 -3.504 -38.680 1.00 39.75 97 VAL A C 1
ATOM 782 O O . VAL A 1 97 ? -4.475 -2.717 -37.765 1.00 39.75 97 VAL A O 1
ATOM 785 N N . SER A 1 98 ? -4.240 -4.758 -38.625 1.00 48.75 98 SER A N 1
ATOM 786 C CA . SER A 1 98 ? -3.026 -5.089 -37.877 1.00 48.75 98 SER A CA 1
ATOM 787 C C . SER A 1 98 ? -1.822 -4.495 -38.625 1.00 48.75 98 SER A C 1
ATOM 789 O O . SER A 1 98 ? -0.958 -5.226 -39.094 1.00 48.75 98 SER A O 1
ATOM 791 N N . LYS A 1 99 ? -1.755 -3.163 -38.781 1.00 50.31 99 LYS A N 1
ATOM 792 C CA . LYS A 1 99 ? -0.458 -2.502 -38.952 1.00 50.31 99 LYS A CA 1
ATOM 793 C C . LYS A 1 99 ? 0.111 -2.402 -37.557 1.00 50.31 99 LYS A C 1
ATOM 795 O O . LYS A 1 99 ? -0.081 -1.424 -36.843 1.00 50.31 99 LYS A O 1
ATOM 800 N N . SER A 1 100 ? 0.784 -3.477 -37.173 1.00 44.59 100 SER A N 1
ATOM 801 C CA . SER A 1 100 ? 1.918 -3.380 -36.276 1.00 44.59 100 SER A CA 1
ATOM 802 C C . SER A 1 100 ? 2.694 -2.115 -36.642 1.00 44.59 100 SER A C 1
ATOM 804 O O . SER A 1 100 ? 3.112 -1.960 -37.792 1.00 44.59 100 SER A O 1
ATOM 806 N N . PHE A 1 101 ? 2.848 -1.211 -35.681 1.00 41.28 101 PHE A N 1
ATOM 807 C CA . PHE A 1 101 ? 3.846 -0.151 -35.715 1.00 41.28 101 PHE A CA 1
ATOM 808 C C . PHE A 1 101 ? 5.229 -0.816 -35.694 1.00 41.28 101 PHE A C 1
ATOM 810 O O . PHE A 1 101 ? 5.929 -0.811 -34.689 1.00 41.28 101 PHE A O 1
ATOM 817 N N . LEU A 1 102 ? 5.591 -1.478 -36.791 1.00 46.41 102 LEU A N 1
ATOM 818 C CA . LEU A 1 102 ? 6.966 -1.818 -37.074 1.00 46.41 102 LEU A CA 1
ATOM 819 C C . LEU A 1 102 ? 7.554 -0.549 -37.662 1.00 46.41 102 LEU A C 1
ATOM 821 O O . LEU A 1 102 ? 7.255 -0.165 -38.793 1.00 46.41 102 LEU A O 1
ATOM 825 N N . ILE A 1 103 ? 8.340 0.123 -36.827 1.00 48.16 103 ILE A N 1
ATOM 826 C CA . ILE A 1 103 ? 9.441 0.975 -37.263 1.00 48.16 103 ILE A CA 1
ATOM 827 C C . ILE A 1 103 ? 10.064 0.283 -38.487 1.00 48.16 103 ILE A C 1
ATOM 829 O O . ILE A 1 103 ? 10.381 -0.908 -38.383 1.00 48.16 103 ILE A O 1
ATOM 833 N N . PRO A 1 104 ? 10.195 0.946 -39.650 1.00 40.81 104 PRO A N 1
ATOM 834 C CA . PRO A 1 104 ? 11.026 0.405 -40.706 1.00 40.81 104 PRO A CA 1
ATOM 835 C C . PRO A 1 104 ? 12.415 0.272 -40.091 1.00 40.81 104 PRO A C 1
ATOM 837 O O . PRO A 1 104 ? 13.035 1.275 -39.743 1.00 40.81 104 PRO A O 1
ATOM 840 N N . ASN A 1 105 ? 12.868 -0.960 -39.870 1.00 47.97 105 ASN A N 1
ATOM 841 C CA . ASN A 1 105 ? 14.283 -1.209 -39.671 1.00 47.97 105 ASN A CA 1
ATOM 842 C C . ASN A 1 105 ? 14.928 -0.842 -41.008 1.00 47.97 105 ASN A C 1
ATOM 844 O O . ASN A 1 105 ? 14.999 -1.673 -41.907 1.00 47.97 105 ASN A O 1
ATOM 848 N N . GLU A 1 106 ? 15.262 0.436 -41.179 1.00 48.62 106 GLU A N 1
ATOM 849 C CA . GLU A 1 106 ? 16.139 0.873 -42.250 1.00 48.62 106 GLU A CA 1
ATOM 850 C C . GLU A 1 106 ? 17.455 0.113 -42.085 1.00 48.62 106 GLU A C 1
ATOM 852 O O . GLU A 1 106 ? 18.049 0.086 -41.003 1.00 48.62 106 GLU A O 1
ATOM 857 N N . ASP A 1 107 ? 17.846 -0.555 -43.167 1.00 50.94 107 ASP A N 1
ATOM 858 C CA . ASP A 1 107 ? 19.067 -1.328 -43.348 1.00 50.94 107 ASP A CA 1
ATOM 859 C C . ASP A 1 107 ? 20.328 -0.485 -43.084 1.00 50.94 107 ASP A C 1
AT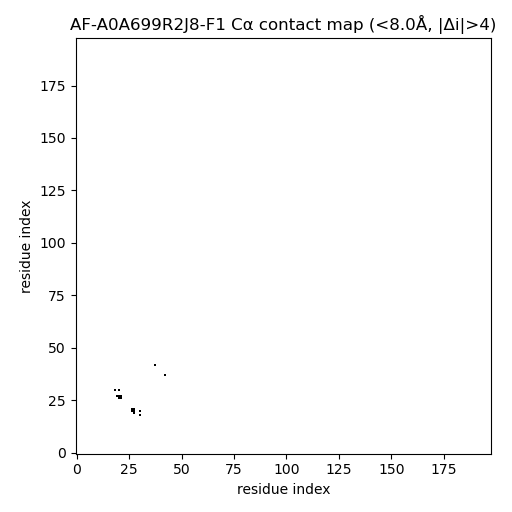OM 861 O O . ASP A 1 107 ? 21.042 -0.080 -43.997 1.00 50.94 107 ASP A O 1
ATOM 865 N N . LEU A 1 108 ? 20.658 -0.251 -41.815 1.00 51.53 108 LEU A N 1
ATOM 866 C CA . LEU A 1 108 ? 21.997 0.155 -41.385 1.00 51.53 108 LEU A CA 1
ATOM 867 C C . LEU A 1 108 ? 22.767 -1.084 -40.914 1.00 51.53 108 LEU A C 1
ATOM 869 O O . LEU A 1 108 ? 23.193 -1.202 -39.765 1.00 51.53 108 LEU A O 1
ATOM 873 N N . SER A 1 109 ? 22.922 -2.033 -41.836 1.00 61.62 109 SER A N 1
ATOM 874 C CA . SER A 1 109 ? 23.954 -3.064 -41.787 1.00 61.62 109 SER A CA 1
ATOM 875 C C . SER A 1 109 ? 24.971 -2.739 -42.868 1.00 61.62 109 SER A C 1
ATOM 877 O O . SER A 1 109 ? 24.751 -3.085 -44.018 1.00 61.62 109 SER A O 1
ATOM 879 N N . ASP A 1 110 ? 26.027 -2.022 -42.490 1.00 52.03 110 ASP A N 1
ATOM 880 C CA . ASP A 1 110 ? 27.410 -2.292 -42.904 1.00 52.03 110 ASP A CA 1
ATOM 881 C C . ASP A 1 110 ? 28.311 -1.156 -42.406 1.00 52.03 110 ASP A C 1
ATOM 883 O O . ASP A 1 110 ? 28.658 -0.233 -43.134 1.00 52.03 110 ASP A O 1
ATOM 887 N N . ASP A 1 111 ? 28.720 -1.234 -41.138 1.00 45.78 111 ASP A N 1
ATOM 888 C CA . ASP A 1 111 ? 30.103 -0.890 -40.824 1.00 45.78 111 ASP A CA 1
ATOM 889 C C . ASP A 1 111 ? 30.604 -1.722 -39.640 1.00 45.78 111 ASP A C 1
ATOM 891 O O . ASP A 1 111 ? 29.874 -2.053 -38.702 1.00 45.78 111 ASP A O 1
ATOM 895 N N . THR A 1 112 ? 31.866 -2.114 -39.712 1.00 55.19 112 THR A N 1
ATOM 896 C CA . THR A 1 112 ? 32.483 -3.272 -39.049 1.00 55.19 112 THR A CA 1
ATOM 897 C C . THR A 1 112 ? 32.761 -3.063 -37.546 1.00 55.19 112 THR A C 1
ATOM 899 O O . THR A 1 112 ? 33.604 -3.727 -36.954 1.00 55.19 112 THR A O 1
ATOM 902 N N . THR A 1 113 ? 31.997 -2.210 -36.851 1.00 59.28 113 THR A N 1
ATOM 903 C CA . THR A 1 113 ? 32.045 -2.114 -35.375 1.00 59.28 113 THR A CA 1
ATOM 904 C C . THR A 1 113 ? 30.664 -2.032 -34.677 1.00 59.28 113 THR A C 1
ATOM 906 O O . THR A 1 113 ? 30.392 -1.042 -34.004 1.00 59.28 113 THR A O 1
ATOM 909 N N . PRO A 1 114 ? 29.784 -3.068 -34.725 1.00 54.41 114 PRO A N 1
ATOM 910 C CA . PRO A 1 114 ? 28.564 -3.101 -33.900 1.00 54.41 114 PRO A CA 1
ATOM 911 C C . PRO A 1 114 ? 28.422 -4.371 -33.031 1.00 54.41 114 PRO A C 1
ATOM 913 O O . PRO A 1 114 ? 27.343 -4.644 -32.506 1.00 54.41 114 PRO A O 1
ATOM 916 N N . SER A 1 115 ? 29.468 -5.194 -32.896 1.00 64.62 115 SER A N 1
ATOM 917 C CA . SER A 1 115 ? 29.402 -6.475 -32.163 1.00 64.62 115 SER A CA 1
ATOM 918 C C . SER A 1 115 ? 29.471 -6.295 -30.640 1.00 64.62 115 SER A C 1
ATOM 920 O O . SER A 1 115 ? 28.649 -6.842 -29.905 1.00 64.62 115 SER A O 1
ATOM 922 N N . VAL A 1 116 ? 30.400 -5.461 -30.157 1.00 70.12 116 VAL A N 1
ATOM 923 C CA . VAL A 1 116 ? 30.645 -5.286 -28.714 1.00 70.12 116 VAL A CA 1
ATOM 924 C C . VAL A 1 116 ? 29.466 -4.597 -28.023 1.00 70.12 116 VAL A C 1
ATOM 926 O O . VAL A 1 116 ? 29.001 -5.072 -26.990 1.00 70.12 116 VAL A O 1
ATOM 929 N N . ALA A 1 117 ? 28.924 -3.533 -28.626 1.00 75.75 117 ALA A N 1
ATOM 930 C CA . ALA A 1 117 ? 27.787 -2.798 -28.070 1.00 75.75 117 ALA A CA 1
ATOM 931 C C . ALA A 1 117 ? 26.506 -3.648 -28.016 1.00 75.75 117 ALA A C 1
ATOM 933 O O . ALA A 1 117 ? 25.805 -3.641 -27.009 1.00 75.75 117 ALA A O 1
ATOM 934 N N . ARG A 1 118 ? 26.220 -4.441 -29.061 1.00 80.00 118 ARG A N 1
ATOM 935 C CA . ARG A 1 118 ? 25.057 -5.346 -29.069 1.00 80.00 118 ARG A CA 1
ATOM 936 C C . ARG A 1 118 ? 25.186 -6.464 -28.039 1.00 80.00 118 ARG A C 1
ATOM 938 O O . ARG A 1 118 ? 24.209 -6.788 -27.372 1.00 80.00 118 ARG A O 1
ATOM 945 N N . LYS A 1 119 ? 26.386 -7.029 -27.876 1.00 84.88 119 LYS A N 1
ATOM 946 C CA . LYS A 1 119 ? 26.646 -8.047 -26.851 1.00 84.88 119 LYS A CA 1
ATOM 947 C C . LYS A 1 119 ? 26.419 -7.491 -25.441 1.00 84.88 119 LYS A C 1
ATOM 949 O O . LYS A 1 119 ? 25.736 -8.135 -24.656 1.00 84.88 119 LYS A O 1
ATOM 954 N N . PHE A 1 120 ? 26.919 -6.285 -25.170 1.00 86.62 120 PHE A N 1
ATOM 955 C CA . PHE A 1 120 ? 26.731 -5.602 -23.889 1.00 86.62 120 PHE A CA 1
ATOM 956 C C . PHE A 1 120 ? 25.251 -5.317 -23.589 1.00 86.62 120 PHE A C 1
ATOM 958 O O . PHE A 1 120 ? 24.770 -5.624 -22.504 1.00 86.62 120 PHE A O 1
ATOM 965 N N . LEU A 1 121 ? 24.501 -4.801 -24.569 1.00 89.19 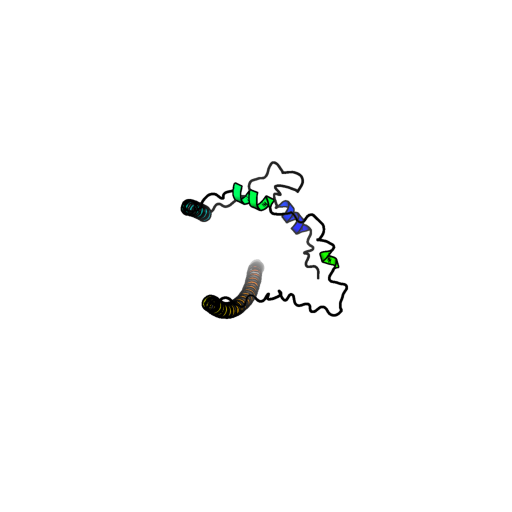121 LEU A N 1
ATOM 966 C CA . LEU A 1 121 ? 23.068 -4.537 -24.405 1.00 89.19 121 LEU A CA 1
ATOM 967 C C . LEU A 1 121 ? 22.258 -5.810 -24.128 1.00 89.19 121 LEU A C 1
ATOM 969 O O . LEU A 1 121 ? 21.334 -5.776 -23.323 1.00 89.19 121 LEU A O 1
ATOM 973 N N . ASN A 1 122 ? 22.603 -6.930 -24.765 1.00 89.06 122 ASN A N 1
ATOM 974 C CA . ASN A 1 122 ? 21.919 -8.202 -24.525 1.00 89.06 122 ASN A CA 1
ATOM 975 C C . ASN A 1 122 ? 22.213 -8.771 -23.128 1.00 89.06 122 ASN A C 1
ATOM 977 O O . ASN A 1 122 ? 21.330 -9.373 -22.521 1.00 89.06 122 ASN A O 1
ATOM 981 N N . GLU A 1 123 ? 23.431 -8.581 -22.620 1.00 92.44 123 GLU A N 1
ATOM 982 C CA . GLU A 1 123 ? 23.827 -9.001 -21.272 1.00 92.44 123 GLU A CA 1
ATOM 983 C C . GLU A 1 123 ? 23.113 -8.171 -20.193 1.00 92.44 123 GLU A C 1
ATOM 985 O O . GLU A 1 123 ? 22.497 -8.735 -19.288 1.00 92.44 123 GLU A O 1
ATOM 990 N N . GLU A 1 124 ? 23.075 -6.845 -20.355 1.00 92.50 124 GLU A N 1
ATOM 991 C CA . GLU A 1 124 ? 22.300 -5.946 -19.486 1.00 92.50 124 GLU A CA 1
ATOM 992 C C . GLU A 1 124 ? 20.792 -6.234 -19.549 1.00 92.50 124 GLU A C 1
ATOM 994 O O . GLU A 1 124 ? 20.123 -6.284 -18.517 1.00 92.50 124 GLU A O 1
ATOM 999 N N . ALA A 1 125 ? 20.243 -6.499 -20.740 1.00 91.75 125 ALA A N 1
ATOM 1000 C CA . ALA A 1 125 ? 18.835 -6.857 -20.891 1.00 91.75 125 ALA A CA 1
ATOM 1001 C C . ALA A 1 125 ? 18.498 -8.186 -20.195 1.00 91.75 125 ALA A C 1
ATOM 1003 O O . ALA A 1 125 ? 17.442 -8.299 -19.572 1.00 91.75 125 ALA A O 1
ATOM 1004 N N . ALA A 1 126 ? 19.386 -9.183 -20.264 1.00 93.69 126 ALA A N 1
ATOM 1005 C CA . ALA A 1 126 ? 19.196 -10.456 -19.574 1.00 93.69 126 ALA A CA 1
ATOM 1006 C C . ALA A 1 126 ? 19.192 -10.275 -18.049 1.00 93.69 126 ALA A C 1
ATOM 1008 O O . ALA A 1 126 ? 18.279 -10.769 -17.382 1.00 93.69 126 ALA A O 1
ATOM 1009 N N . LYS A 1 127 ? 20.147 -9.501 -17.517 1.00 95.69 127 LYS A N 1
ATOM 1010 C CA . LYS A 1 127 ? 20.215 -9.164 -16.091 1.00 95.69 127 LYS A CA 1
ATOM 1011 C C . LYS A 1 127 ? 18.969 -8.405 -15.629 1.00 95.69 127 LYS A C 1
ATOM 1013 O O . LYS A 1 127 ? 18.389 -8.742 -14.604 1.00 95.69 127 LYS A O 1
ATOM 1018 N N . PHE A 1 128 ? 18.502 -7.437 -16.415 1.00 96.44 128 PHE A N 1
ATOM 1019 C CA . PHE A 1 128 ? 17.272 -6.702 -16.124 1.00 96.44 128 PHE A CA 1
ATOM 1020 C C . PHE A 1 128 ? 16.053 -7.630 -16.076 1.00 96.44 128 PHE A C 1
ATOM 1022 O O . PHE A 1 128 ? 15.256 -7.566 -15.147 1.00 96.44 128 PHE A O 1
ATOM 1029 N N . VAL A 1 129 ? 15.907 -8.537 -17.045 1.00 96.88 129 VAL A N 1
ATOM 1030 C CA . VAL A 1 129 ? 14.801 -9.509 -17.052 1.00 96.88 129 VAL A CA 1
ATOM 1031 C C . VAL A 1 129 ? 14.834 -10.409 -15.812 1.00 96.88 129 VAL A C 1
ATOM 1033 O O . VAL A 1 129 ? 13.777 -10.764 -15.289 1.00 96.88 129 VAL A O 1
ATOM 1036 N N . GLU A 1 130 ? 16.018 -10.786 -15.337 1.00 95.69 130 GLU A N 1
ATOM 1037 C CA . GLU A 1 130 ? 16.183 -11.570 -14.113 1.00 95.69 130 GLU A CA 1
ATOM 1038 C C . GLU A 1 130 ? 15.823 -10.766 -12.853 1.00 95.69 130 GLU A C 1
ATOM 1040 O O . GLU A 1 130 ? 15.009 -11.232 -12.050 1.00 95.69 130 GLU A O 1
ATOM 1045 N N . ASP A 1 131 ? 16.322 -9.533 -12.737 1.00 97.31 131 ASP A N 1
ATOM 1046 C CA . ASP A 1 131 ? 16.020 -8.608 -11.635 1.00 97.31 131 ASP A CA 1
ATOM 1047 C C . ASP A 1 131 ? 14.505 -8.303 -11.550 1.00 97.31 131 ASP A C 1
ATOM 1049 O O . ASP A 1 131 ? 13.925 -8.230 -10.467 1.00 97.31 131 ASP A O 1
ATOM 1053 N N . PHE A 1 132 ? 13.806 -8.196 -12.685 1.00 96.31 132 PHE A N 1
ATOM 1054 C CA . PHE A 1 132 ? 12.350 -7.997 -12.689 1.00 96.31 132 PHE A CA 1
ATOM 1055 C C . PHE A 1 132 ? 11.571 -9.227 -12.229 1.00 96.31 132 PHE A C 1
ATOM 1057 O O . PHE A 1 132 ? 10.538 -9.092 -11.570 1.00 96.31 132 PHE A O 1
ATOM 1064 N N . LYS A 1 133 ? 12.044 -10.433 -12.560 1.00 96.25 133 LYS A N 1
ATOM 1065 C CA . LYS A 1 133 ? 11.411 -11.672 -12.090 1.00 96.25 133 LYS A CA 1
ATOM 1066 C C . LYS A 1 133 ? 11.550 -11.821 -10.580 1.00 96.25 133 LYS A C 1
ATOM 1068 O O . LYS A 1 133 ? 10.585 -12.212 -9.927 1.00 96.25 133 LYS A O 1
ATOM 1073 N N . SER A 1 134 ? 12.724 -11.515 -10.026 1.00 96.75 134 SER A N 1
ATOM 1074 C CA . SER A 1 134 ? 12.929 -11.565 -8.576 1.00 96.75 134 SER A CA 1
ATOM 1075 C C . SER A 1 134 ? 12.054 -10.532 -7.859 1.00 96.75 134 SER A C 1
ATOM 1077 O O . SER A 1 134 ? 11.363 -10.893 -6.906 1.00 96.75 134 SER A O 1
ATOM 1079 N N . LEU A 1 135 ? 11.972 -9.305 -8.386 1.00 97.50 135 LEU A N 1
ATOM 1080 C CA . LEU A 1 135 ? 11.114 -8.250 -7.846 1.00 97.50 135 LEU A CA 1
ATOM 1081 C C . LEU A 1 135 ? 9.622 -8.616 -7.883 1.00 97.50 135 LEU A C 1
ATOM 1083 O O . LEU A 1 135 ? 8.901 -8.353 -6.923 1.00 97.50 135 LEU A O 1
ATOM 1087 N N . ALA A 1 136 ? 9.150 -9.246 -8.964 1.00 96.56 136 ALA A N 1
ATOM 1088 C CA . ALA A 1 136 ? 7.767 -9.713 -9.057 1.00 96.56 136 ALA A CA 1
ATOM 1089 C C . ALA A 1 136 ? 7.444 -10.748 -7.964 1.00 96.56 136 ALA A C 1
ATOM 1091 O O . ALA A 1 136 ? 6.440 -10.617 -7.265 1.00 96.56 136 ALA A O 1
ATOM 1092 N N . ASN A 1 137 ? 8.338 -11.719 -7.749 1.00 95.44 137 ASN A N 1
ATOM 1093 C CA . ASN A 1 137 ? 8.170 -12.727 -6.700 1.00 95.44 137 ASN A CA 1
ATOM 1094 C C . ASN A 1 137 ? 8.185 -12.109 -5.290 1.00 95.44 137 ASN A C 1
ATOM 1096 O O . ASN A 1 137 ? 7.428 -12.530 -4.413 1.00 95.44 137 ASN A O 1
ATOM 1100 N N . GLU A 1 138 ? 9.040 -11.110 -5.057 1.00 97.62 138 GLU A N 1
ATOM 1101 C CA . GLU A 1 138 ? 9.084 -10.378 -3.789 1.00 97.62 138 GLU A CA 1
ATOM 1102 C C . GLU A 1 138 ? 7.788 -9.594 -3.544 1.00 97.62 138 GLU A C 1
ATOM 1104 O O . GLU A 1 138 ? 7.236 -9.640 -2.439 1.00 97.62 138 GLU A O 1
ATOM 1109 N N . ALA A 1 139 ? 7.262 -8.928 -4.576 1.00 97.25 139 ALA A N 1
ATOM 1110 C CA . ALA A 1 139 ? 5.997 -8.207 -4.506 1.00 97.25 139 ALA A CA 1
ATOM 1111 C C . ALA A 1 139 ? 4.826 -9.148 -4.181 1.00 97.25 139 ALA A C 1
ATOM 1113 O O . ALA A 1 139 ? 4.027 -8.841 -3.293 1.00 97.25 139 ALA A O 1
ATOM 1114 N N . ASP A 1 140 ? 4.763 -10.321 -4.817 1.00 97.62 140 ASP A N 1
ATOM 1115 C CA . ASP A 1 140 ? 3.738 -11.334 -4.544 1.00 97.62 140 ASP A CA 1
ATOM 1116 C C . ASP A 1 140 ? 3.825 -11.869 -3.104 1.00 97.62 140 ASP A C 1
ATOM 1118 O O . ASP A 1 140 ? 2.809 -11.990 -2.408 1.00 97.62 140 ASP A O 1
ATOM 1122 N N . ALA A 1 141 ? 5.038 -12.131 -2.605 1.00 97.44 141 ALA A N 1
ATOM 1123 C CA . ALA A 1 141 ? 5.253 -12.554 -1.222 1.00 97.44 141 ALA A CA 1
ATOM 1124 C C . ALA A 1 141 ? 4.867 -11.458 -0.212 1.00 97.44 141 ALA A C 1
ATOM 1126 O O . ALA A 1 141 ? 4.273 -11.747 0.831 1.00 97.44 141 ALA A O 1
ATOM 1127 N N . SER A 1 142 ? 5.182 -10.196 -0.513 1.00 97.38 142 SER A N 1
ATOM 1128 C CA . SER A 1 142 ? 4.799 -9.040 0.304 1.00 97.38 142 SER A CA 1
ATOM 1129 C C . SER A 1 142 ? 3.279 -8.860 0.348 1.00 97.38 142 SER A C 1
ATOM 1131 O O . SER A 1 142 ? 2.699 -8.702 1.425 1.00 97.38 142 SER A O 1
ATOM 1133 N N . LEU A 1 143 ? 2.608 -8.999 -0.799 1.00 97.75 143 LEU A N 1
ATOM 1134 C CA . LEU A 1 143 ? 1.152 -8.951 -0.897 1.00 97.75 143 LEU A CA 1
ATOM 1135 C C . LEU A 1 143 ? 0.489 -10.041 -0.042 1.00 97.75 143 LEU A C 1
ATOM 1137 O O . LEU A 1 143 ? -0.493 -9.770 0.653 1.00 97.75 143 LEU A O 1
ATOM 1141 N N . ALA A 1 144 ? 1.027 -11.263 -0.056 1.00 97.38 144 ALA A N 1
ATOM 1142 C CA . ALA A 1 144 ? 0.535 -12.349 0.789 1.00 97.38 144 ALA A CA 1
ATOM 1143 C C . ALA A 1 144 ? 0.686 -12.028 2.289 1.00 97.38 144 ALA A C 1
ATOM 1145 O O . ALA A 1 144 ? -0.253 -12.240 3.058 1.00 97.38 144 ALA A O 1
ATOM 1146 N N . LYS A 1 145 ? 1.829 -11.458 2.701 1.00 97.81 145 LYS A N 1
ATOM 1147 C CA . LYS A 1 145 ? 2.058 -11.016 4.089 1.00 97.81 145 LYS A CA 1
ATOM 1148 C C . LYS A 1 145 ? 1.086 -9.915 4.511 1.00 97.81 145 LYS A C 1
ATOM 1150 O O . LYS A 1 145 ? 0.543 -9.993 5.609 1.00 97.81 145 LYS A O 1
ATOM 1155 N N . HIS A 1 146 ? 0.830 -8.931 3.647 1.00 97.50 146 HIS A N 1
ATOM 1156 C CA . HIS A 1 146 ? -0.122 -7.855 3.934 1.00 97.50 146 HIS A CA 1
ATOM 1157 C C . HIS A 1 146 ? -1.534 -8.403 4.172 1.00 97.50 146 HIS A C 1
ATOM 1159 O O . HIS A 1 146 ? -2.165 -8.059 5.167 1.00 97.50 146 HIS A O 1
ATOM 1165 N N . LYS A 1 147 ? -2.007 -9.314 3.309 1.00 97.31 147 LYS A N 1
ATOM 1166 C CA . LYS A 1 147 ? -3.320 -9.961 3.476 1.00 97.31 147 LYS A CA 1
ATOM 1167 C C . LYS A 1 147 ? -3.415 -10.767 4.773 1.00 97.31 147 LYS A C 1
ATOM 1169 O O . LYS A 1 147 ? -4.443 -10.735 5.438 1.00 97.31 147 LYS A O 1
ATOM 1174 N N . ALA A 1 148 ? -2.353 -11.483 5.146 1.00 97.69 148 ALA A N 1
ATOM 1175 C CA . ALA A 1 148 ? -2.322 -12.228 6.404 1.00 97.69 148 ALA A CA 1
ATOM 1176 C C . ALA A 1 148 ? -2.389 -11.296 7.627 1.00 97.69 148 ALA A C 1
ATOM 1178 O O . ALA A 1 148 ? -3.120 -11.579 8.574 1.00 97.69 148 ALA A O 1
ATOM 1179 N N . LEU A 1 149 ? -1.664 -10.173 7.588 1.00 98.12 149 LEU A N 1
ATOM 1180 C CA . LEU A 1 149 ? -1.690 -9.162 8.646 1.00 98.12 149 LEU A CA 1
ATOM 1181 C C . LEU A 1 149 ? -3.080 -8.520 8.783 1.00 98.12 149 LEU A C 1
ATOM 1183 O O . LEU A 1 149 ? -3.567 -8.347 9.895 1.00 98.12 149 LEU A O 1
ATOM 1187 N N . GLU A 1 150 ? -3.724 -8.201 7.661 1.00 97.69 150 GLU A N 1
ATOM 1188 C CA . GLU A 1 150 ? -5.073 -7.626 7.622 1.00 97.69 150 GLU A CA 1
ATOM 1189 C C . GLU A 1 150 ? -6.103 -8.547 8.294 1.00 97.69 150 GLU A C 1
ATOM 1191 O O . GLU A 1 150 ? -6.860 -8.098 9.156 1.00 97.69 150 GLU A O 1
ATOM 1196 N N . LEU A 1 151 ? -6.059 -9.851 7.991 1.00 97.62 151 LEU A N 1
ATOM 1197 C CA . LEU A 1 151 ? -6.923 -10.847 8.633 1.00 97.62 151 LEU A CA 1
ATOM 1198 C C . LEU A 1 151 ? -6.665 -10.974 10.141 1.00 97.62 151 LEU A C 1
ATOM 1200 O O . LEU A 1 151 ? -7.609 -11.138 10.914 1.00 97.62 151 LEU A O 1
ATOM 1204 N N . GLU A 1 152 ? -5.408 -10.892 10.582 1.00 97.50 152 GLU A N 1
ATOM 1205 C CA . GLU A 1 152 ? -5.084 -10.959 12.011 1.00 97.50 152 GLU A CA 1
ATOM 1206 C C . GLU A 1 152 ? -5.555 -9.704 12.758 1.00 97.50 152 GLU A C 1
ATOM 1208 O O . GLU A 1 152 ? -6.093 -9.816 13.860 1.00 97.50 152 GLU A O 1
ATOM 1213 N N . ILE A 1 153 ? -5.435 -8.519 12.149 1.00 95.88 153 ILE A N 1
ATOM 1214 C CA . ILE A 1 153 ? -5.978 -7.271 12.703 1.00 95.88 153 ILE A CA 1
ATOM 1215 C C . ILE A 1 153 ? -7.501 -7.372 12.850 1.00 95.88 153 ILE A C 1
ATOM 1217 O O . ILE A 1 153 ? -8.030 -7.057 13.916 1.00 95.88 153 ILE A O 1
ATOM 1221 N N . GLU A 1 154 ? -8.211 -7.855 11.828 1.00 95.75 154 GLU A N 1
ATOM 1222 C CA . GLU A 1 154 ? -9.665 -8.053 11.889 1.00 95.75 154 GLU A CA 1
ATOM 1223 C C . GLU A 1 154 ? -10.055 -9.046 12.998 1.00 95.75 154 GLU A C 1
ATOM 1225 O O . GLU A 1 154 ? -10.972 -8.789 13.789 1.00 95.75 154 GLU A O 1
ATOM 1230 N N . ARG A 1 155 ? -9.316 -10.159 13.116 1.00 95.75 155 ARG A N 1
ATOM 1231 C CA . ARG A 1 155 ? -9.511 -11.159 14.174 1.00 95.75 155 ARG A CA 1
ATOM 1232 C C . ARG A 1 155 ? -9.323 -10.549 15.563 1.00 95.75 155 ARG A C 1
ATOM 1234 O O . ARG A 1 155 ? -10.168 -10.767 16.433 1.00 95.75 155 ARG A O 1
ATOM 1241 N N . LEU A 1 156 ? -8.248 -9.789 15.776 1.00 94.81 156 LEU A N 1
ATOM 1242 C CA . LEU A 1 156 ? -7.955 -9.131 17.051 1.00 94.81 156 LEU A CA 1
ATOM 1243 C C . LEU A 1 156 ? -9.012 -8.084 17.401 1.00 94.81 156 LEU A C 1
ATOM 1245 O O . LEU A 1 156 ? -9.500 -8.080 18.529 1.00 94.81 156 LEU A O 1
ATOM 1249 N N . LEU A 1 157 ? -9.432 -7.259 16.439 1.00 93.12 157 LEU A N 1
ATOM 1250 C CA . LEU A 1 157 ? -10.505 -6.284 16.643 1.00 93.12 157 LEU A CA 1
ATOM 1251 C C . LEU A 1 157 ? -11.807 -6.964 17.075 1.00 93.12 157 LEU A C 1
ATOM 1253 O O . LEU A 1 157 ? -12.448 -6.519 18.025 1.00 93.12 157 LEU A O 1
ATOM 1257 N N . LYS A 1 158 ? -12.176 -8.082 16.440 1.00 91.19 158 LYS A N 1
ATOM 1258 C CA . LYS A 1 158 ? -13.369 -8.849 16.822 1.00 91.19 158 LYS A CA 1
ATOM 1259 C C . LYS A 1 158 ? -13.275 -9.400 18.247 1.00 91.19 158 LYS A C 1
ATOM 1261 O O . LYS A 1 158 ? -14.272 -9.383 18.974 1.00 91.19 158 LYS A O 1
ATOM 1266 N N . VAL A 1 159 ? -12.099 -9.884 18.650 1.00 92.12 159 VAL A N 1
ATOM 1267 C CA . VAL A 1 159 ? -11.852 -10.372 20.017 1.00 92.12 159 VAL A CA 1
ATOM 1268 C C . VAL A 1 159 ? -11.954 -9.231 21.029 1.00 92.12 159 VAL A C 1
ATOM 1270 O O . VAL A 1 159 ? -12.673 -9.379 22.012 1.00 92.12 159 VAL A O 1
ATOM 1273 N N . VAL A 1 160 ? -11.310 -8.090 20.768 1.00 89.06 160 VAL A N 1
ATOM 1274 C CA . VAL A 1 160 ? -11.333 -6.919 21.662 1.00 89.06 160 VAL A CA 1
ATOM 1275 C C . VAL A 1 160 ? -12.755 -6.394 21.844 1.00 89.06 160 VAL A C 1
ATOM 1277 O O . VAL A 1 160 ? -13.204 -6.264 22.976 1.00 89.06 160 VAL A O 1
ATOM 1280 N N . VAL A 1 161 ? -13.515 -6.214 20.757 1.00 88.00 161 VAL A N 1
ATOM 1281 C CA . VAL A 1 161 ? -14.920 -5.775 20.842 1.00 88.00 161 VAL A CA 1
ATOM 1282 C C . VAL A 1 161 ? -15.763 -6.764 21.651 1.00 88.00 161 VAL A C 1
ATOM 1284 O O . VAL A 1 161 ? -16.594 -6.356 22.459 1.00 88.00 161 VAL A O 1
ATOM 1287 N N . SER A 1 162 ? -15.541 -8.071 21.481 1.00 84.50 162 SER A N 1
ATOM 1288 C CA . SER A 1 162 ? -16.254 -9.091 22.264 1.00 84.50 162 SER A CA 1
ATOM 1289 C C . SER A 1 162 ? -15.893 -9.029 23.752 1.00 84.50 162 SER A C 1
ATOM 1291 O O . SER A 1 162 ? -16.753 -9.233 24.609 1.00 84.50 162 SER A O 1
ATOM 1293 N N . GLN A 1 163 ? -14.631 -8.732 24.066 1.00 87.50 163 GLN A N 1
ATOM 1294 C CA . GLN A 1 163 ? -14.154 -8.596 25.436 1.00 87.50 163 GLN A CA 1
ATOM 1295 C C . GLN A 1 163 ? -14.697 -7.331 26.111 1.00 87.50 163 GLN A C 1
ATOM 1297 O O . GLN A 1 163 ? -15.145 -7.415 27.252 1.00 87.50 163 GLN A O 1
ATOM 1302 N N . ASP A 1 164 ? -14.753 -6.205 25.399 1.00 86.31 164 ASP A N 1
ATOM 1303 C CA . ASP A 1 164 ? -15.358 -4.964 25.893 1.00 86.31 164 ASP A CA 1
ATOM 1304 C C . ASP A 1 164 ? -16.851 -5.154 26.194 1.00 86.31 164 ASP A C 1
ATOM 1306 O O . ASP A 1 164 ? -17.323 -4.758 27.259 1.00 86.31 164 ASP A O 1
ATOM 1310 N N . ILE A 1 165 ? -17.588 -5.844 25.312 1.00 79.88 165 ILE A N 1
ATOM 1311 C CA . ILE A 1 165 ? -18.999 -6.196 25.548 1.00 79.88 165 ILE A CA 1
ATOM 1312 C C . ILE A 1 165 ? -19.139 -7.044 26.818 1.00 79.88 165 ILE A C 1
ATOM 1314 O O . ILE A 1 165 ? -20.009 -6.777 27.645 1.00 79.88 165 ILE A O 1
ATOM 1318 N N . MET A 1 166 ? -18.276 -8.045 27.007 1.00 80.31 166 MET A N 1
ATOM 1319 C CA . MET A 1 166 ? -18.299 -8.892 28.202 1.00 80.31 166 MET A CA 1
ATOM 1320 C C . MET A 1 166 ? -18.023 -8.093 29.485 1.00 80.31 166 MET A C 1
ATOM 1322 O O . MET A 1 166 ? -18.691 -8.320 30.492 1.00 80.31 166 MET A O 1
ATOM 1326 N N . ILE A 1 167 ? -17.073 -7.155 29.453 1.00 83.00 167 ILE A N 1
ATOM 1327 C CA . ILE A 1 167 ? -16.755 -6.286 30.594 1.00 83.00 167 ILE A CA 1
ATOM 1328 C C . ILE A 1 167 ? -17.940 -5.371 30.925 1.00 83.00 167 ILE A C 1
ATOM 1330 O O . ILE A 1 167 ? -18.291 -5.239 32.095 1.00 83.00 167 ILE A O 1
ATOM 1334 N N . ILE A 1 168 ? -18.589 -4.777 29.918 1.00 80.00 168 ILE A N 1
ATOM 1335 C CA . ILE A 1 168 ? -19.770 -3.922 30.118 1.00 80.00 168 ILE A CA 1
ATOM 1336 C C . ILE A 1 168 ? -20.904 -4.715 30.776 1.00 80.00 168 ILE A C 1
ATOM 1338 O O . ILE A 1 168 ? -21.423 -4.284 31.802 1.00 80.00 168 ILE A O 1
ATOM 1342 N N . VAL A 1 169 ? -21.231 -5.897 30.241 1.00 72.00 169 VAL A N 1
ATOM 1343 C CA . VAL A 1 169 ? -22.300 -6.757 30.780 1.00 72.00 169 VAL A CA 1
ATOM 1344 C C . VAL A 1 169 ? -22.008 -7.184 32.221 1.00 72.00 169 VAL A C 1
ATOM 1346 O O . VAL A 1 169 ? -22.907 -7.185 33.059 1.00 72.00 169 VAL A O 1
ATOM 1349 N N . GLN A 1 170 ? -20.757 -7.532 32.538 1.00 70.62 170 GLN A N 1
ATOM 1350 C CA . GLN A 1 170 ? -20.381 -7.885 33.910 1.00 70.62 170 GLN A CA 1
ATOM 1351 C C . GLN A 1 170 ? -20.480 -6.689 34.861 1.00 70.62 170 GLN A C 1
ATOM 1353 O O . GLN A 1 170 ? -20.985 -6.843 35.970 1.00 70.62 170 GLN A O 1
ATOM 1358 N N . ASN A 1 171 ? -20.038 -5.503 34.439 1.00 73.56 171 ASN A N 1
ATOM 1359 C CA . ASN A 1 171 ? -20.093 -4.304 35.272 1.00 73.56 171 ASN A CA 1
ATOM 1360 C C . ASN A 1 171 ? -21.535 -3.861 35.562 1.00 73.56 171 ASN A C 1
ATOM 1362 O O . ASN A 1 171 ? -21.829 -3.487 36.694 1.00 73.56 171 ASN A O 1
ATOM 1366 N N . GLU A 1 172 ? -22.434 -3.936 34.578 1.00 70.94 172 GLU A N 1
ATOM 1367 C CA . GLU A 1 172 ? -23.858 -3.616 34.756 1.00 70.94 172 GLU A CA 1
ATOM 1368 C C . GLU A 1 172 ? -24.524 -4.593 35.742 1.00 70.94 172 GLU A C 1
ATOM 1370 O O . GLU A 1 172 ? -25.162 -4.176 36.705 1.00 70.94 172 GLU A O 1
ATOM 1375 N N . PHE A 1 173 ? -24.245 -5.895 35.610 1.00 67.12 173 PHE A N 1
ATOM 1376 C CA . PHE A 1 173 ? -24.774 -6.909 36.525 1.00 67.12 173 PHE A CA 1
ATOM 1377 C C . PHE A 1 173 ? -24.238 -6.788 3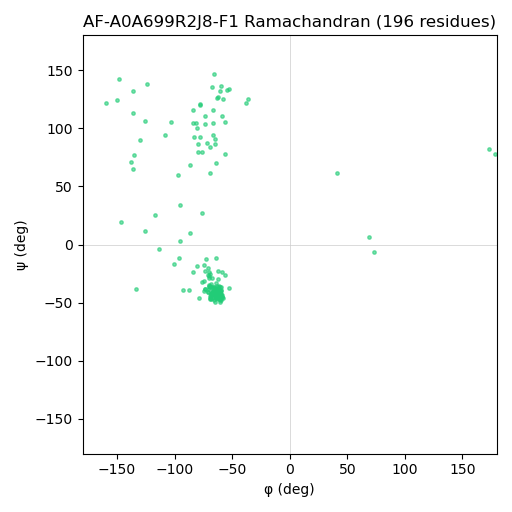7.964 1.00 67.12 173 PHE A C 1
ATOM 1379 O O . PHE A 1 173 ? -24.965 -7.044 38.928 1.00 67.12 173 PHE A O 1
ATOM 1386 N N . VAL A 1 174 ? -22.966 -6.407 38.140 1.00 69.69 174 VAL A N 1
ATOM 1387 C CA . VAL A 1 174 ? -22.363 -6.171 39.467 1.00 69.69 174 VAL A CA 1
ATOM 1388 C C . VAL A 1 174 ? -22.996 -4.961 40.161 1.00 69.69 174 VAL A C 1
ATOM 1390 O O . VAL A 1 174 ? -23.223 -4.997 41.371 1.00 69.69 174 VAL A O 1
ATOM 1393 N N . VAL A 1 175 ? -23.322 -3.906 39.411 1.00 68.56 175 VAL A N 1
ATOM 1394 C CA . VAL A 1 175 ? -24.045 -2.748 39.953 1.00 68.56 175 VAL A CA 1
ATOM 1395 C C . VAL A 1 175 ? -25.455 -3.156 40.389 1.00 68.56 175 VAL A C 1
ATOM 1397 O O . VAL A 1 175 ? -25.810 -2.944 41.550 1.00 68.56 175 VAL A O 1
ATOM 1400 N N . ASP A 1 176 ? -26.208 -3.849 39.536 1.00 65.00 176 ASP A N 1
ATOM 1401 C CA . ASP A 1 176 ? -27.585 -4.264 39.843 1.00 65.00 176 ASP A CA 1
ATOM 1402 C C . ASP A 1 176 ? -27.673 -5.227 41.043 1.00 65.00 176 ASP A C 1
ATOM 1404 O O . ASP A 1 176 ? -28.595 -5.153 41.860 1.00 65.00 176 ASP A O 1
ATOM 1408 N N . THR A 1 177 ? -26.695 -6.127 41.200 1.00 68.88 177 THR A N 1
ATOM 1409 C CA . THR A 1 177 ? -26.644 -7.045 42.352 1.00 68.88 177 THR A CA 1
ATOM 1410 C C . THR A 1 177 ? -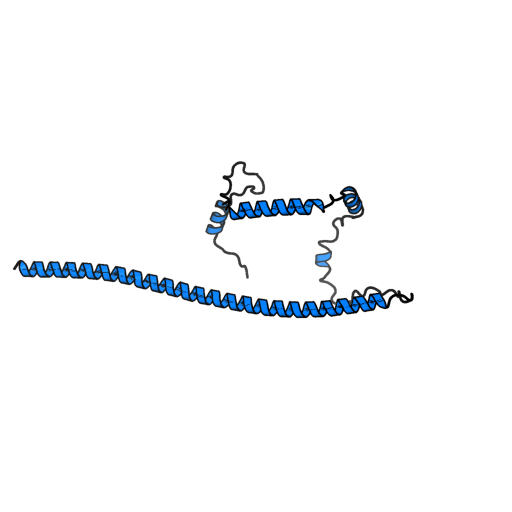26.359 -6.328 43.671 1.00 68.88 177 THR A C 1
ATOM 1412 O O . THR A 1 177 ? -26.899 -6.733 44.705 1.00 68.88 177 THR A O 1
ATOM 1415 N N . SER A 1 178 ? -25.555 -5.262 43.654 1.00 73.62 178 SER A N 1
ATOM 1416 C CA . SER A 1 178 ? -25.282 -4.461 44.851 1.00 73.62 178 SER A CA 1
ATOM 1417 C C . SER A 1 178 ? -26.516 -3.684 45.324 1.00 73.62 178 SER A C 1
ATOM 1419 O O . SER A 1 178 ? -26.849 -3.728 46.512 1.00 73.62 178 SER A O 1
ATOM 1421 N N . ASP A 1 179 ? -27.278 -3.083 44.407 1.00 76.06 179 ASP A N 1
ATOM 1422 C CA . ASP A 1 179 ? -28.538 -2.405 44.739 1.00 76.06 179 ASP A CA 1
ATOM 1423 C C . ASP A 1 179 ? -29.566 -3.387 45.324 1.00 76.06 179 ASP A C 1
ATOM 1425 O O . ASP A 1 179 ? -30.175 -3.110 46.365 1.00 76.06 179 ASP A O 1
ATOM 1429 N N . LEU A 1 180 ? -29.687 -4.586 44.740 1.00 77.00 180 LEU A N 1
ATOM 1430 C CA . LEU A 1 180 ? -30.598 -5.623 45.228 1.00 77.00 180 LEU A CA 1
ATOM 1431 C C . LEU A 1 180 ? -30.217 -6.140 46.628 1.00 77.00 180 LEU A C 1
ATOM 1433 O O . LEU A 1 180 ? -31.095 -6.367 47.463 1.00 77.00 180 LEU A O 1
ATOM 1437 N N . GLN A 1 181 ? -28.920 -6.305 46.917 1.00 77.69 181 GLN A N 1
ATOM 1438 C CA . GLN A 1 181 ? -28.450 -6.667 48.261 1.00 77.69 181 GLN A CA 1
ATOM 1439 C C . GLN A 1 181 ? -28.795 -5.593 49.295 1.00 77.69 181 GLN A C 1
ATOM 1441 O O . GLN A 1 181 ? -29.206 -5.917 50.410 1.00 77.69 181 GLN A O 1
ATOM 1446 N N . THR A 1 182 ? -28.661 -4.320 48.925 1.00 82.81 182 THR A N 1
ATOM 1447 C CA . THR A 1 182 ? -28.952 -3.207 49.833 1.00 82.81 182 THR A CA 1
ATOM 1448 C C . THR A 1 182 ? -30.451 -3.111 50.138 1.00 82.81 182 THR A C 1
ATOM 1450 O O . THR A 1 182 ? -30.831 -2.937 51.296 1.00 82.81 182 THR A O 1
ATOM 1453 N N . GLU A 1 183 ? -31.318 -3.278 49.133 1.00 82.12 183 GLU A N 1
ATOM 1454 C CA . GLU A 1 183 ? -32.780 -3.393 49.297 1.00 82.12 183 GLU A CA 1
ATOM 1455 C C . GLU A 1 183 ? -33.180 -4.598 50.171 1.00 82.12 183 GLU A C 1
ATOM 1457 O O . GLU A 1 183 ? -34.064 -4.490 51.033 1.00 82.12 183 GLU A O 1
ATOM 1462 N N . LEU A 1 184 ? -32.504 -5.739 49.996 1.00 85.81 184 LEU A N 1
ATOM 1463 C CA . LEU A 1 184 ? -32.742 -6.952 50.779 1.00 85.81 184 LEU A CA 1
ATOM 1464 C C . LEU A 1 184 ? -32.386 -6.767 52.263 1.00 85.81 184 LEU A C 1
ATOM 1466 O O . LEU A 1 184 ? -33.176 -7.123 53.137 1.00 85.81 184 LEU A O 1
ATOM 1470 N N . GLU A 1 185 ? -31.237 -6.167 52.576 1.00 87.81 185 GLU A N 1
ATOM 1471 C CA . GLU A 1 185 ? -30.882 -5.864 53.970 1.00 87.81 185 GLU A CA 1
ATOM 1472 C C . GLU A 1 185 ? -31.845 -4.840 54.585 1.00 87.81 185 GLU A C 1
ATOM 1474 O O . GLU A 1 185 ? -32.295 -5.002 55.721 1.00 87.81 185 GLU A O 1
ATOM 1479 N N . ARG A 1 186 ? -32.283 -3.841 53.806 1.00 87.19 186 ARG A N 1
ATOM 1480 C CA . ARG A 1 186 ? -33.283 -2.862 54.258 1.00 87.19 186 ARG A CA 1
ATOM 1481 C C . ARG A 1 186 ? -34.628 -3.502 54.599 1.00 87.19 186 ARG A C 1
ATOM 1483 O O . ARG A 1 186 ? -35.300 -3.075 55.539 1.00 87.19 186 ARG A O 1
ATOM 1490 N N . THR A 1 187 ? -35.065 -4.495 53.827 1.00 87.38 187 THR A N 1
ATOM 1491 C CA . THR A 1 187 ? -36.324 -5.214 54.079 1.00 87.38 187 THR A CA 1
ATOM 1492 C C . THR A 1 187 ? -36.207 -6.160 55.267 1.00 87.38 187 THR A C 1
ATOM 1494 O O . THR A 1 187 ? -37.126 -6.212 56.087 1.00 87.38 187 THR A O 1
ATOM 1497 N N . LYS A 1 188 ? -35.060 -6.825 55.427 1.00 87.62 188 LYS A N 1
ATOM 1498 C CA . LYS A 1 188 ? -34.748 -7.649 56.599 1.00 87.62 188 LYS A CA 1
ATOM 1499 C C . LYS A 1 188 ? -34.742 -6.827 57.892 1.00 87.62 188 LYS A C 1
ATOM 1501 O O . LYS A 1 188 ? -35.406 -7.205 58.853 1.00 87.62 188 LYS A O 1
ATOM 1506 N N . GLU A 1 189 ? -34.105 -5.654 57.890 1.00 87.38 189 GLU A N 1
ATOM 1507 C CA . GLU A 1 189 ? -34.104 -4.723 59.027 1.00 87.38 189 GLU A CA 1
ATOM 1508 C C . GLU A 1 189 ? -35.522 -4.249 59.393 1.00 87.38 189 GLU A C 1
ATOM 1510 O O . GLU A 1 189 ? -35.885 -4.177 60.571 1.00 87.38 189 GLU A O 1
ATOM 1515 N N . ARG A 1 190 ? -36.370 -3.950 58.398 1.00 86.06 190 ARG A N 1
ATOM 1516 C CA . ARG A 1 190 ? -37.785 -3.614 58.648 1.00 86.06 190 ARG A CA 1
ATOM 1517 C C . ARG A 1 190 ? -38.540 -4.771 59.297 1.00 86.06 190 ARG A C 1
ATOM 1519 O O . ARG A 1 190 ? -39.367 -4.528 60.174 1.00 86.06 190 ARG A O 1
ATOM 1526 N N . PHE A 1 191 ? -38.261 -6.003 58.878 1.00 84.06 191 PHE A N 1
ATOM 1527 C CA . PHE A 1 191 ? -38.922 -7.192 59.406 1.00 84.06 191 PHE A CA 1
ATOM 1528 C C . PHE A 1 191 ? -38.537 -7.456 60.867 1.00 84.06 191 PHE A C 1
ATOM 1530 O O . PHE A 1 191 ? -39.421 -7.624 61.706 1.00 84.06 191 PHE A O 1
ATOM 1537 N N . GLU A 1 192 ? -37.245 -7.390 61.196 1.00 84.06 192 GLU A N 1
ATOM 1538 C CA . GLU A 1 192 ? -36.747 -7.531 62.574 1.00 84.06 192 GLU A CA 1
ATOM 1539 C C . GLU A 1 192 ? -37.334 -6.458 63.505 1.00 84.06 192 GLU A C 1
ATOM 1541 O O . GLU A 1 192 ? -37.845 -6.758 64.587 1.00 84.06 192 GLU A O 1
ATOM 1546 N N . ASN A 1 193 ? -37.388 -5.201 63.049 1.00 81.81 193 ASN A N 1
ATOM 1547 C CA . ASN A 1 193 ? -38.019 -4.112 63.799 1.00 81.81 193 ASN A CA 1
ATOM 1548 C C . ASN A 1 193 ? -39.525 -4.326 64.042 1.00 81.81 193 ASN A C 1
ATOM 1550 O O . ASN A 1 193 ? -40.061 -3.843 65.042 1.00 81.81 193 ASN A O 1
ATOM 1554 N N . CYS A 1 194 ? -40.223 -5.030 63.146 1.00 76.56 194 CYS A N 1
ATOM 1555 C CA . CYS A 1 194 ? -41.628 -5.396 63.328 1.00 76.56 194 CYS A CA 1
ATOM 1556 C C . CYS A 1 194 ? -41.822 -6.532 64.341 1.00 76.56 194 CYS A C 1
ATOM 1558 O O . CYS A 1 194 ? -42.845 -6.546 65.024 1.00 76.56 194 CYS A O 1
ATOM 1560 N N . ILE A 1 195 ? -40.867 -7.460 64.453 1.00 76.31 195 ILE A N 1
ATOM 1561 C CA . ILE A 1 195 ? -40.919 -8.555 65.432 1.00 76.31 195 ILE A CA 1
ATOM 1562 C C . ILE A 1 195 ? -40.615 -8.041 66.845 1.00 76.31 195 ILE A C 1
ATOM 1564 O O . ILE A 1 195 ? -41.304 -8.422 67.783 1.00 76.31 195 ILE A O 1
ATOM 1568 N N . ILE A 1 196 ? -39.647 -7.132 66.998 1.00 71.81 196 ILE A N 1
ATOM 1569 C CA . ILE A 1 196 ? -39.223 -6.603 68.310 1.00 71.81 196 ILE A CA 1
ATOM 1570 C C . ILE A 1 196 ? -40.251 -5.626 68.922 1.00 71.81 196 ILE A C 1
ATOM 1572 O O . ILE A 1 196 ? -40.276 -5.429 70.134 1.00 71.81 196 ILE A O 1
ATOM 1576 N N . LYS A 1 197 ? -41.121 -5.005 68.113 1.00 59.69 197 LYS A N 1
ATOM 1577 C CA . LYS A 1 197 ? -42.153 -4.052 68.578 1.00 59.69 197 LYS A CA 1
ATOM 1578 C C . LYS A 1 197 ? -43.479 -4.700 69.017 1.00 59.69 197 LYS A C 1
ATOM 1580 O O . LYS A 1 197 ? -44.455 -3.974 69.212 1.00 59.69 197 LYS A O 1
ATOM 1585 N N . LYS A 1 198 ? -43.532 -6.025 69.141 1.00 51.28 198 LYS A N 1
ATOM 1586 C CA . LYS A 1 198 ? -44.713 -6.788 69.567 1.00 51.28 198 LYS A CA 1
ATOM 1587 C C . LYS A 1 198 ? -44.519 -7.349 70.969 1.00 51.28 198 LYS A C 1
ATOM 1589 O O . LYS A 1 198 ? -45.520 -7.342 71.716 1.00 51.28 198 LYS A O 1
#